Protein AF-A0A2V9DCX9-F1 (afdb_monomer)

pLDDT: mean 70.28, std 22.24, range [31.83, 96.06]

Secondary structure (DSSP, 8-state):
--PPPP-----------S-HHHHHHHHHHHHHHHHHHHHHT---HHHHHHHHHHHHHHHHHHHHHHHHHHHHHHHSS--SSTHHHHSPPTTS--SSSSPPPPSS--SS-PPEEEEE-TTSBEES-SS-SBHHHHHHHHHHTT-SSS-HHHHHHHHH--------------------------------S----S--TTPEEEEEE----SEEEEEETTEEEGGG-EEE--GGGGS-GGG-TT-TT-----S--PPPPP------------------------------

Foldseek 3Di:
DDDDDDDDDDPPDDPPPPPVPVVVVVVVVVVVVVVVVVVVPDDPVVVVVQVVLVVVQVVLQVLQLQLQVVCCLVPVDFALDPVCQQAQDPVRDHSHVHNQFRSPDPPGSDWQFWWAAPVQAIDQALPDGGLLRVLVVCLVVCVAPPLSCVVCCVPVPDPPDDDDDDDDDDDDDDDDPPPPPPPPPDDHSHHDRDRDVNTGTFGTAHPFQAAGPDQDPNDRGSRNHIRGHHPSSVNPPQSRPDDPPDDHDDDDDDDDDDDDDDDDDDDDDDDDDDDDDDDDDDDDDDDD

Structure (mmCIF, N/CA/C/O backbone):
data_AF-A0A2V9DCX9-F1
#
_entry.id   AF-A0A2V9DCX9-F1
#
loop_
_atom_site.group_PDB
_atom_site.id
_atom_site.type_symbol
_atom_site.label_atom_id
_atom_site.label_alt_id
_atom_site.label_comp_id
_atom_site.label_asym_id
_atom_site.label_entity_id
_atom_site.label_seq_id
_atom_site.pdbx_PDB_ins_code
_atom_site.Cartn_x
_atom_site.Cartn_y
_atom_site.Cartn_z
_atom_site.occupancy
_atom_site.B_iso_or_equiv
_atom_site.auth_seq_id
_atom_site.auth_comp_id
_atom_site.auth_asym_id
_atom_site.auth_atom_id
_atom_site.pdbx_PDB_model_num
ATOM 1 N N . MET A 1 1 ? -73.748 55.514 52.493 1.00 47.56 1 MET A N 1
ATOM 2 C CA . MET A 1 1 ? -74.436 54.224 52.722 1.00 47.56 1 MET A CA 1
ATOM 3 C C . MET A 1 1 ? -74.969 53.731 51.379 1.00 47.56 1 MET A C 1
ATOM 5 O O . MET A 1 1 ? -76.048 54.138 50.977 1.00 47.56 1 MET A O 1
ATOM 9 N N . SER A 1 2 ? -74.177 52.947 50.643 1.00 52.44 2 SER A N 1
ATOM 10 C CA . SER A 1 2 ? -74.610 52.288 49.401 1.00 52.44 2 SER A CA 1
ATOM 11 C C . SER A 1 2 ? -74.387 50.788 49.550 1.00 52.44 2 SER A C 1
ATOM 13 O O . SER A 1 2 ? -73.429 50.366 50.196 1.00 52.44 2 SER A O 1
ATOM 15 N N . ARG A 1 3 ? -75.373 50.028 49.082 1.00 54.88 3 ARG A N 1
ATOM 16 C CA . ARG A 1 3 ? -75.688 48.663 49.496 1.00 54.88 3 ARG A CA 1
ATOM 17 C C . ARG A 1 3 ? -74.766 47.631 48.841 1.00 54.88 3 ARG A C 1
ATOM 19 O O . ARG A 1 3 ? -74.318 47.806 47.717 1.00 54.88 3 ARG A O 1
ATOM 26 N N . PHE A 1 4 ? -74.518 46.560 49.588 1.00 61.50 4 PHE A N 1
ATOM 27 C CA . PHE A 1 4 ? -73.797 45.364 49.167 1.00 61.50 4 PHE A CA 1
ATOM 28 C C . PHE A 1 4 ? -74.585 44.593 48.106 1.00 61.50 4 PHE A C 1
ATOM 30 O O . PHE A 1 4 ? -75.693 44.144 48.399 1.00 61.50 4 PHE A O 1
ATOM 37 N N . ASP A 1 5 ? -73.973 44.353 46.945 1.00 59.19 5 ASP A N 1
ATOM 38 C CA . ASP A 1 5 ? -74.414 43.316 46.014 1.00 59.19 5 ASP A CA 1
ATOM 39 C C . ASP A 1 5 ? -73.495 42.094 46.086 1.00 59.19 5 ASP A C 1
ATOM 41 O O . ASP A 1 5 ? -72.267 42.169 45.994 1.00 59.19 5 ASP A O 1
ATOM 45 N N . LYS A 1 6 ? -74.146 40.955 46.319 1.00 60.03 6 LYS A N 1
ATOM 46 C CA . LYS A 1 6 ? -73.579 39.614 46.431 1.00 60.03 6 LYS A CA 1
ATOM 47 C C . LYS A 1 6 ? -73.101 39.134 45.064 1.00 60.03 6 LYS A C 1
ATOM 49 O O . LYS A 1 6 ? -73.891 39.066 44.131 1.00 60.03 6 LYS A O 1
ATOM 54 N N . TYR A 1 7 ? -71.874 38.625 45.001 1.00 60.88 7 TYR A N 1
ATOM 55 C CA . TYR A 1 7 ? -71.487 37.650 43.983 1.00 60.88 7 TYR A CA 1
ATOM 56 C C . TYR A 1 7 ? -71.245 36.302 44.655 1.00 60.88 7 TYR A C 1
ATOM 58 O O . TYR A 1 7 ? -70.181 36.032 45.207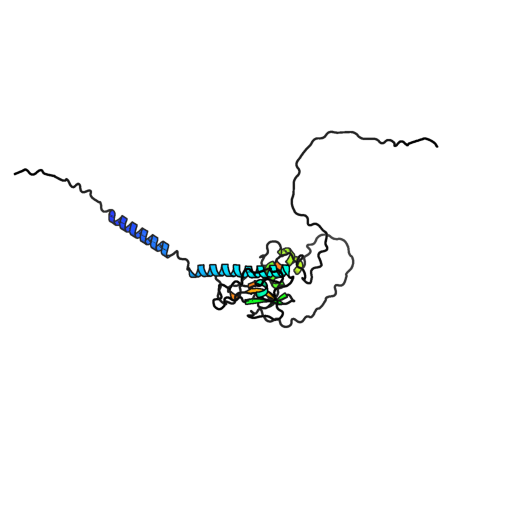 1.00 60.88 7 TYR A O 1
ATOM 66 N N . SER A 1 8 ? -72.256 35.442 44.606 1.00 61.34 8 SER A N 1
ATOM 67 C CA . SER A 1 8 ? -72.113 34.011 44.850 1.00 61.34 8 SER A CA 1
ATOM 68 C C . SER A 1 8 ? -71.405 33.378 43.651 1.00 61.34 8 SER A C 1
ATOM 70 O O . SER A 1 8 ? -72.038 33.089 42.637 1.00 61.34 8 SER A O 1
ATOM 72 N N . ARG A 1 9 ? -70.086 33.163 43.749 1.00 58.34 9 ARG A N 1
ATOM 73 C CA . ARG A 1 9 ? -69.383 32.226 42.861 1.00 58.34 9 ARG A CA 1
ATOM 74 C C . ARG A 1 9 ? -69.652 30.809 43.345 1.00 58.34 9 ARG A C 1
ATOM 76 O O . ARG A 1 9 ? -69.147 30.399 44.387 1.00 58.34 9 ARG A O 1
ATOM 83 N N . THR A 1 10 ? -70.408 30.051 42.568 1.00 58.16 10 THR A N 1
ATOM 84 C CA . THR A 1 10 ? -70.407 28.592 42.641 1.00 58.16 10 THR A CA 1
ATOM 85 C C . THR A 1 10 ? -69.067 28.094 42.105 1.00 58.16 10 THR A C 1
ATOM 87 O O . THR A 1 10 ? -68.805 28.155 40.905 1.00 58.16 10 THR A O 1
ATOM 90 N N . SER A 1 11 ? -68.190 27.647 43.003 1.00 59.47 11 SER A N 1
ATOM 91 C CA . SER A 1 11 ? -67.024 26.849 42.632 1.00 59.47 11 SER A CA 1
ATOM 92 C C . SER A 1 11 ? -67.508 25.436 42.315 1.00 59.47 11 SER A C 1
ATOM 94 O O . SER A 1 11 ? -67.749 24.640 43.221 1.00 59.47 11 SER A O 1
ATOM 96 N N . THR A 1 12 ? -67.698 25.133 41.032 1.00 61.59 12 THR A N 1
ATOM 97 C CA . THR A 1 12 ? -67.861 23.751 40.575 1.00 61.59 12 THR A CA 1
ATOM 98 C C . THR A 1 12 ? -66.473 23.123 40.533 1.00 61.59 12 THR A C 1
ATOM 100 O O . THR A 1 12 ? -65.756 23.230 39.541 1.00 61.59 12 THR A O 1
ATOM 103 N N . GLY A 1 13 ? -66.065 22.514 41.645 1.00 55.12 13 GLY A N 1
ATOM 104 C CA . GLY A 1 13 ? -64.906 21.631 41.671 1.00 55.12 13 GLY A CA 1
ATOM 105 C C . GLY A 1 13 ? -65.215 20.371 40.869 1.00 55.12 13 GLY A C 1
ATOM 106 O O . GLY A 1 13 ? -66.071 19.583 41.263 1.00 55.12 13 GLY A O 1
ATOM 107 N N . ALA A 1 14 ? -64.531 20.185 39.742 1.00 63.97 14 ALA A N 1
ATOM 108 C CA . ALA A 1 14 ? -64.475 18.889 39.081 1.00 63.97 14 ALA A CA 1
ATOM 109 C C . ALA A 1 14 ? -63.623 17.938 39.945 1.00 63.97 14 ALA A C 1
ATOM 111 O O . ALA A 1 14 ? -62.521 18.325 40.349 1.00 63.97 14 ALA A O 1
ATOM 112 N N . PRO A 1 15 ? -64.086 16.714 40.250 1.00 55.78 15 PRO A N 1
ATOM 113 C CA . PRO A 1 15 ? -63.250 15.727 40.911 1.00 55.78 15 PRO A CA 1
ATOM 114 C C . PRO A 1 15 ? -62.184 15.259 39.916 1.00 55.78 15 PRO A C 1
ATOM 116 O O . PRO A 1 15 ? -62.476 14.533 38.969 1.00 55.78 15 PRO A O 1
ATOM 119 N N . ILE A 1 16 ? -60.938 15.687 40.117 1.00 58.66 16 ILE A N 1
ATOM 120 C CA . ILE A 1 16 ? -59.789 15.095 39.430 1.00 58.66 16 ILE A CA 1
ATOM 121 C C . ILE A 1 16 ? -59.537 13.756 40.129 1.00 58.66 16 ILE A C 1
ATOM 123 O O . ILE A 1 16 ? -58.899 13.695 41.180 1.00 58.66 16 ILE A O 1
ATOM 127 N N . GLY A 1 17 ? -60.150 12.701 39.589 1.00 55.09 17 GLY A N 1
ATOM 128 C CA . GLY A 1 17 ? -59.941 11.317 40.006 1.00 55.09 17 GLY A CA 1
ATOM 129 C C . GLY A 1 17 ? -58.464 10.925 39.913 1.00 55.09 17 GLY A C 1
ATOM 130 O O . GLY A 1 17 ? -57.722 11.441 39.078 1.00 55.09 17 GLY A O 1
ATOM 131 N N . GLY A 1 18 ? -58.032 10.040 40.813 1.00 58.25 18 GLY A N 1
ATOM 132 C CA . GLY A 1 18 ? -56.638 9.666 41.089 1.00 58.25 18 GLY A CA 1
ATOM 133 C C . GLY A 1 18 ? -55.907 8.871 39.999 1.00 58.25 18 GLY A C 1
ATOM 134 O O . GLY A 1 18 ? -55.201 7.917 40.309 1.00 58.25 18 GLY A O 1
ATOM 135 N N . GLU A 1 19 ? -56.032 9.268 38.735 1.00 58.94 19 GLU A N 1
ATOM 136 C CA . GLU A 1 19 ? -55.383 8.635 37.576 1.00 58.94 19 GLU A CA 1
ATOM 137 C C . GLU A 1 19 ? -54.063 9.331 37.175 1.00 58.94 19 GLU A C 1
ATOM 139 O O . GLU A 1 19 ? -53.312 8.848 36.327 1.00 58.94 19 GLU A O 1
ATOM 144 N N . SER A 1 20 ? -53.717 10.447 37.823 1.00 60.12 20 SER A N 1
ATOM 145 C CA . SER A 1 20 ? -52.538 11.266 37.505 1.00 60.12 20 SER A CA 1
ATOM 146 C C . SER A 1 20 ? -51.200 10.696 38.003 1.00 60.12 20 SER A C 1
ATOM 148 O O . SER A 1 20 ? -50.148 11.109 37.518 1.00 60.12 20 SER A O 1
ATOM 150 N N . GLY A 1 21 ? -51.204 9.723 38.920 1.00 67.56 21 GLY A N 1
ATOM 151 C CA . GLY A 1 21 ? -49.971 9.109 39.436 1.00 67.56 21 GLY A CA 1
ATOM 152 C C . GLY A 1 21 ? -49.317 8.132 38.454 1.00 67.56 21 GLY A C 1
ATOM 153 O O . GLY A 1 21 ? -48.099 8.141 38.271 1.00 67.56 21 GLY A O 1
ATOM 154 N N . TYR A 1 22 ? -50.126 7.321 37.766 1.00 81.25 22 TYR A N 1
ATOM 155 C CA . TYR A 1 22 ? -49.628 6.311 36.828 1.00 81.25 22 TYR A CA 1
ATOM 156 C C . TYR A 1 22 ? -49.162 6.912 35.503 1.00 81.25 22 TYR A C 1
ATOM 158 O O . TYR A 1 22 ? -48.184 6.434 34.938 1.00 81.25 22 TYR A O 1
ATOM 166 N N . ALA A 1 23 ? -49.797 7.990 35.032 1.00 85.50 23 ALA A N 1
ATOM 167 C CA . ALA A 1 23 ? -49.366 8.688 33.821 1.00 85.50 23 ALA A CA 1
ATOM 168 C C . ALA A 1 23 ? -47.951 9.276 33.969 1.00 85.50 23 ALA A C 1
ATOM 170 O O . ALA A 1 23 ? -47.136 9.172 33.053 1.00 85.50 23 ALA A O 1
ATOM 171 N N . VAL A 1 24 ? -47.629 9.830 35.144 1.00 88.06 24 VAL A N 1
ATOM 172 C CA . VAL A 1 24 ? -46.287 10.353 35.447 1.00 88.06 24 VAL A CA 1
ATOM 173 C C . VAL A 1 24 ? -45.268 9.219 35.569 1.00 88.06 24 VAL A C 1
ATOM 175 O O . VAL A 1 24 ? -44.176 9.327 35.016 1.00 88.06 24 VAL A O 1
ATOM 178 N N . LEU A 1 25 ? -45.624 8.103 36.216 1.00 89.12 25 LEU A N 1
ATOM 179 C CA . LEU A 1 25 ? -44.758 6.920 36.283 1.00 89.12 25 LEU A CA 1
ATOM 180 C C . LEU A 1 25 ? -44.477 6.331 34.895 1.00 89.12 25 LEU A C 1
ATOM 182 O O . LEU A 1 25 ? -43.334 5.991 34.603 1.00 89.12 25 LEU A O 1
ATOM 186 N N . LEU A 1 26 ? -45.488 6.262 34.025 1.00 90.69 26 LEU A N 1
ATOM 187 C CA . LEU A 1 26 ? -45.342 5.782 32.652 1.00 90.69 26 LEU A CA 1
ATOM 188 C C . LEU A 1 26 ? -44.475 6.744 31.831 1.00 90.69 26 LEU A C 1
ATOM 190 O O . LEU A 1 26 ? -43.580 6.288 31.127 1.00 90.69 26 LEU A O 1
ATOM 194 N N . ALA A 1 27 ? -44.654 8.060 31.978 1.00 90.62 27 ALA A N 1
ATOM 195 C CA . ALA A 1 27 ? -43.814 9.059 31.318 1.00 90.62 27 ALA A CA 1
ATOM 196 C C . ALA A 1 27 ? -42.342 8.971 31.762 1.00 90.62 27 ALA A C 1
ATOM 198 O O . ALA A 1 27 ? -41.451 8.948 30.915 1.00 90.62 27 ALA A O 1
ATOM 199 N N . ILE A 1 28 ? -42.074 8.855 33.068 1.00 91.94 28 ILE A N 1
ATOM 200 C CA . ILE A 1 28 ? -40.711 8.685 33.598 1.00 91.94 28 ILE A CA 1
ATOM 201 C C . ILE A 1 28 ? -40.112 7.356 33.127 1.00 91.94 28 ILE A C 1
ATOM 203 O O . ILE A 1 28 ? -38.951 7.323 32.731 1.00 91.94 28 ILE A O 1
ATOM 207 N N . PHE A 1 29 ? -40.895 6.275 33.111 1.00 93.81 29 PHE A N 1
ATOM 208 C CA . PHE A 1 29 ? -40.459 4.976 32.600 1.00 93.81 29 PHE A CA 1
ATOM 209 C C . PHE A 1 29 ? -40.123 5.026 31.101 1.00 93.81 29 PHE A C 1
ATOM 211 O O . PHE A 1 29 ? -39.107 4.478 30.674 1.00 93.81 29 PHE A O 1
ATOM 218 N N . LEU A 1 30 ? -40.919 5.731 30.294 1.00 94.12 30 LEU A N 1
ATOM 219 C CA . LEU A 1 30 ? -40.676 5.902 28.859 1.00 94.12 30 LEU A CA 1
ATOM 220 C C . LEU A 1 30 ? -39.411 6.741 28.609 1.00 94.12 30 LEU A C 1
ATOM 222 O O . LEU A 1 30 ? -38.570 6.378 27.793 1.00 94.12 30 LEU A O 1
ATOM 226 N N . VAL A 1 31 ? -39.212 7.817 29.374 1.00 94.00 31 VAL A N 1
ATOM 227 C CA . VAL A 1 31 ? -37.980 8.620 29.305 1.00 94.00 31 VAL A CA 1
ATOM 228 C C . VAL A 1 31 ? -36.765 7.804 29.762 1.00 94.00 31 VAL A C 1
ATOM 230 O O . VAL A 1 31 ? -35.732 7.818 29.096 1.00 94.00 31 VAL A O 1
ATOM 233 N N . ALA A 1 32 ? -36.879 7.041 30.851 1.00 93.62 32 ALA A N 1
ATOM 234 C CA . ALA A 1 32 ? -35.798 6.198 31.358 1.00 93.62 32 ALA A CA 1
ATOM 235 C C . ALA A 1 32 ? -35.417 5.084 30.368 1.00 93.62 32 ALA A C 1
ATOM 237 O O . ALA A 1 32 ? -34.233 4.843 30.134 1.00 93.62 32 ALA A O 1
ATOM 238 N N . THR A 1 33 ? -36.403 4.436 29.742 1.00 91.44 33 THR A N 1
ATOM 239 C CA . THR A 1 33 ? -36.160 3.414 28.711 1.00 91.44 33 THR A CA 1
ATOM 240 C C . THR A 1 33 ? -35.545 4.016 27.449 1.00 91.44 33 THR A C 1
ATOM 242 O O . THR A 1 33 ? -34.598 3.443 26.916 1.00 91.44 33 THR A O 1
ATOM 245 N N . LEU A 1 34 ? -35.985 5.202 27.016 1.00 91.38 34 LEU A N 1
ATOM 246 C CA . LEU A 1 34 ? -35.381 5.926 25.892 1.00 91.38 34 LEU A CA 1
ATOM 247 C C . LEU A 1 34 ? -33.900 6.263 26.154 1.00 91.38 34 LEU A C 1
ATOM 249 O O . LEU A 1 34 ? -33.050 6.077 25.277 1.00 91.38 34 LEU A O 1
ATOM 253 N N . LEU A 1 35 ? -33.569 6.710 27.369 1.00 90.50 35 LEU A N 1
ATOM 254 C CA . LEU A 1 35 ? -32.184 6.984 27.769 1.00 90.50 35 LEU A CA 1
ATOM 255 C C . LEU A 1 35 ? -31.331 5.708 27.787 1.00 90.50 35 LEU A C 1
ATOM 257 O O . LEU A 1 35 ? -30.196 5.721 27.308 1.00 90.50 35 LEU A O 1
ATOM 261 N N . LEU A 1 36 ? -31.886 4.595 28.272 1.00 88.94 36 LEU A N 1
ATOM 262 C CA . LEU A 1 36 ? -31.190 3.309 28.318 1.00 88.94 36 LEU A CA 1
ATOM 263 C C . LEU A 1 36 ? -30.929 2.752 26.911 1.00 88.94 36 LEU A C 1
ATOM 265 O O . LEU A 1 36 ? -29.815 2.317 26.627 1.00 88.94 36 LEU A O 1
ATOM 269 N N . VAL A 1 37 ? -31.908 2.834 26.004 1.00 86.88 37 VAL A N 1
ATOM 270 C CA . VAL A 1 37 ? -31.747 2.417 24.599 1.00 86.88 37 VAL A CA 1
ATOM 271 C C . VAL A 1 37 ? -30.661 3.240 23.898 1.00 86.88 37 VAL A C 1
ATOM 273 O O . VAL A 1 37 ? -29.859 2.692 23.143 1.00 86.88 37 VAL A O 1
ATOM 276 N N . THR A 1 38 ? -30.576 4.539 24.189 1.00 81.31 38 THR A N 1
ATOM 277 C CA . THR A 1 38 ? -29.564 5.420 23.585 1.00 81.31 38 THR A CA 1
ATOM 278 C C . THR A 1 38 ? -28.149 5.104 24.087 1.00 81.31 38 THR A C 1
ATOM 280 O O . THR A 1 38 ? -27.195 5.145 23.311 1.00 81.31 38 THR A O 1
ATOM 283 N N . ALA A 1 39 ? -27.996 4.724 25.360 1.00 77.38 39 ALA A N 1
ATOM 284 C CA . ALA A 1 39 ? -26.693 4.432 25.965 1.00 77.38 39 ALA A CA 1
ATOM 285 C C . ALA A 1 39 ? -25.975 3.223 25.329 1.00 77.38 39 ALA A C 1
ATOM 287 O O . ALA A 1 39 ? -24.747 3.214 25.223 1.00 77.38 39 ALA A O 1
ATOM 288 N N . VAL A 1 40 ? -26.721 2.219 24.860 1.00 77.62 40 VAL A N 1
ATOM 289 C CA . VAL A 1 40 ? -26.153 0.986 24.278 1.00 77.62 40 VAL A CA 1
ATOM 290 C C . VAL A 1 40 ? -25.730 1.176 22.810 1.00 77.62 40 VAL A C 1
ATOM 292 O O . VAL A 1 40 ? -24.956 0.387 22.272 1.00 77.62 40 VAL A O 1
ATOM 295 N N . ALA A 1 41 ? -26.167 2.254 22.154 1.00 64.94 41 ALA A N 1
ATOM 296 C CA . ALA A 1 41 ? -25.979 2.464 20.720 1.00 64.94 41 ALA A CA 1
ATOM 297 C C . ALA A 1 41 ? -24.656 3.152 20.329 1.00 64.94 41 ALA A C 1
ATOM 299 O O . ALA A 1 41 ? -24.529 3.602 19.193 1.00 64.94 41 ALA A O 1
ATOM 300 N N . THR A 1 42 ? -23.663 3.250 21.221 1.00 62.25 42 THR A N 1
ATOM 301 C CA . THR A 1 42 ? -22.400 3.938 20.896 1.00 62.25 42 THR A CA 1
ATOM 302 C C . THR A 1 42 ? -21.385 2.959 20.293 1.00 62.25 42 THR A C 1
ATOM 304 O O . THR A 1 42 ? -20.724 2.233 21.042 1.00 62.25 42 THR A O 1
ATOM 307 N N . PRO A 1 43 ? -21.181 2.911 18.958 1.00 63.62 43 PRO A N 1
ATOM 308 C CA . PRO A 1 43 ? -20.028 2.217 18.414 1.00 63.62 43 PRO A CA 1
ATOM 309 C C . PRO A 1 43 ? -18.762 2.930 18.893 1.00 63.62 43 PRO A C 1
ATOM 311 O O . PRO A 1 43 ? -18.658 4.154 18.859 1.00 63.62 43 PRO A O 1
ATOM 314 N N . ASN A 1 44 ? -17.787 2.146 19.340 1.00 70.44 44 ASN A N 1
ATOM 315 C CA . ASN A 1 44 ? -16.527 2.628 19.889 1.00 70.44 44 ASN A CA 1
ATOM 316 C C . ASN A 1 44 ? -15.822 3.535 18.854 1.00 70.44 44 ASN A C 1
ATOM 318 O O . ASN A 1 44 ? -15.279 3.030 17.870 1.00 70.44 44 ASN A O 1
ATOM 322 N N . VAL A 1 45 ? -15.861 4.864 19.026 1.00 70.88 45 VAL A N 1
ATOM 323 C CA . VAL A 1 45 ? -15.387 5.881 18.052 1.00 70.88 45 VAL A CA 1
ATOM 324 C C . VAL A 1 45 ? -13.943 5.617 17.599 1.00 70.88 45 VAL A C 1
ATOM 326 O O . VAL A 1 45 ? -13.586 5.826 16.439 1.00 70.88 45 VAL A O 1
ATOM 329 N N . LEU A 1 46 ? -13.134 5.025 18.480 1.00 7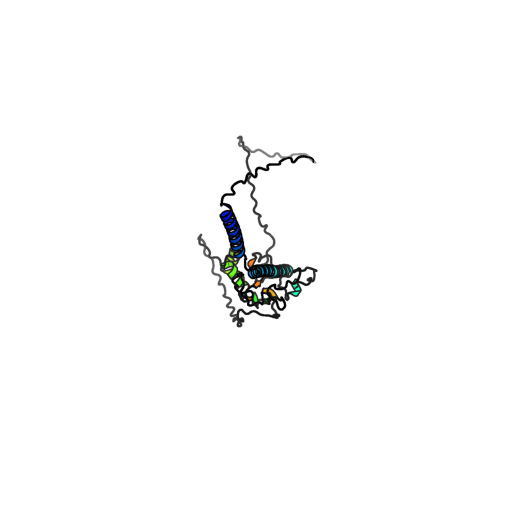1.69 46 LEU A N 1
ATOM 330 C CA . LEU A 1 46 ? -11.760 4.596 18.208 1.00 71.69 46 LEU A CA 1
ATOM 331 C C . LEU A 1 46 ? -11.653 3.504 17.128 1.00 71.69 46 LEU A C 1
ATOM 333 O O . LEU A 1 46 ? -10.626 3.373 16.463 1.00 71.69 46 LEU A O 1
ATOM 337 N N . THR A 1 47 ? -12.686 2.683 16.949 1.00 81.19 47 THR A N 1
ATOM 338 C CA . THR A 1 47 ? -12.738 1.657 15.894 1.00 81.19 47 THR A CA 1
ATOM 339 C C . THR A 1 47 ? -13.141 2.250 14.550 1.00 81.19 47 THR A C 1
ATOM 341 O O . THR A 1 47 ? -12.550 1.891 13.534 1.00 81.19 47 THR A O 1
ATOM 344 N N . GLN A 1 48 ? -14.066 3.215 14.537 1.00 81.62 48 GLN A N 1
ATOM 345 C CA . GLN A 1 48 ? -14.464 3.915 13.314 1.00 81.62 48 GLN A CA 1
ATOM 346 C C . GLN A 1 48 ? -13.314 4.764 12.763 1.00 81.62 48 GLN A C 1
ATOM 348 O O . GLN A 1 48 ? -13.001 4.673 11.578 1.00 81.62 48 GLN A O 1
ATOM 353 N N . GLY A 1 49 ? -12.602 5.493 13.632 1.00 87.88 49 GLY A N 1
ATOM 354 C CA . GLY A 1 49 ? -11.411 6.249 13.232 1.00 87.88 49 GLY A CA 1
ATOM 355 C C . GLY A 1 49 ? -10.300 5.356 12.664 1.00 87.88 49 GLY A C 1
ATOM 356 O O . GLY A 1 49 ? -9.679 5.702 11.661 1.00 87.88 49 GLY A O 1
ATOM 357 N N . ARG A 1 50 ? -10.081 4.165 13.243 1.00 89.50 50 ARG A N 1
ATOM 358 C CA . ARG A 1 50 ? -9.120 3.187 12.700 1.00 89.50 50 ARG A CA 1
ATOM 359 C C . ARG A 1 50 ? -9.531 2.669 11.324 1.00 89.50 50 ARG A C 1
ATOM 361 O O . ARG A 1 50 ? -8.711 2.682 10.416 1.00 89.50 50 ARG A O 1
ATOM 368 N N . ARG A 1 51 ? -10.800 2.296 11.138 1.00 91.06 51 ARG A N 1
ATOM 369 C CA . ARG A 1 51 ? -11.319 1.835 9.838 1.00 91.06 51 ARG A CA 1
ATOM 370 C C . ARG A 1 51 ? -11.195 2.897 8.745 1.00 91.06 51 ARG A C 1
ATOM 372 O O . ARG A 1 51 ? -10.899 2.560 7.603 1.00 91.06 51 ARG A O 1
ATOM 379 N N . GLN A 1 52 ? -11.404 4.169 9.078 1.00 92.56 52 GLN A N 1
ATOM 380 C CA . GLN A 1 52 ? -11.201 5.270 8.132 1.00 92.56 52 GLN A CA 1
ATOM 381 C C . GLN A 1 52 ? -9.725 5.393 7.732 1.00 92.56 52 GLN A C 1
ATOM 383 O O . GLN A 1 52 ? -9.419 5.423 6.543 1.00 92.56 52 GLN A O 1
ATOM 388 N N . LYS A 1 53 ? -8.799 5.350 8.701 1.00 93.06 53 LYS A N 1
ATOM 389 C CA . LYS A 1 53 ? -7.352 5.343 8.421 1.00 93.06 53 LYS A CA 1
ATOM 390 C C . LYS A 1 53 ? -6.915 4.145 7.578 1.00 93.06 53 LYS A C 1
ATOM 392 O O . LYS A 1 53 ? -6.072 4.296 6.702 1.00 93.06 53 LYS A O 1
ATOM 397 N N . GLU A 1 54 ? -7.498 2.973 7.808 1.00 94.50 54 GLU A N 1
ATOM 398 C CA . GLU A 1 54 ? -7.268 1.772 6.999 1.00 94.50 54 GLU A CA 1
ATOM 399 C C . GLU A 1 54 ? -7.724 1.952 5.547 1.00 94.50 54 GLU A C 1
ATOM 401 O O . GLU A 1 54 ? -6.992 1.615 4.617 1.00 94.50 54 GLU A O 1
ATOM 406 N N . GLN A 1 55 ? -8.916 2.516 5.334 1.00 94.69 55 GLN A N 1
ATOM 407 C CA . GLN A 1 55 ? -9.410 2.823 3.989 1.00 94.69 55 GLN A CA 1
ATOM 408 C C . GLN A 1 55 ? -8.513 3.843 3.288 1.00 94.69 55 GLN A C 1
ATOM 410 O O . GLN A 1 55 ? -8.164 3.663 2.120 1.00 94.69 55 GLN A O 1
ATOM 415 N N . GLU A 1 56 ? -8.086 4.880 4.008 1.00 94.88 56 GLU A N 1
ATOM 416 C CA . GLU A 1 56 ? -7.118 5.841 3.494 1.00 94.88 56 GLU A CA 1
ATOM 417 C C . GLU A 1 56 ? -5.775 5.189 3.175 1.00 94.88 56 GLU A C 1
ATOM 419 O O . GLU A 1 56 ? -5.182 5.523 2.155 1.00 94.88 56 GLU A O 1
ATOM 424 N N . MET A 1 57 ? -5.290 4.255 3.998 1.00 94.62 57 MET A N 1
ATOM 425 C CA . MET A 1 57 ? -4.040 3.540 3.741 1.00 94.62 57 MET A CA 1
ATOM 426 C C . MET A 1 57 ? -4.125 2.778 2.423 1.00 94.62 57 MET A C 1
ATOM 428 O O . MET A 1 57 ? -3.241 2.925 1.583 1.00 94.62 57 MET A O 1
ATOM 432 N N . VAL A 1 58 ? -5.214 2.035 2.208 1.00 95.19 58 VAL A N 1
ATOM 433 C CA . VAL A 1 58 ? -5.441 1.311 0.951 1.00 95.19 58 VAL A CA 1
ATOM 434 C C . VAL A 1 58 ? -5.528 2.275 -0.226 1.00 95.19 58 VAL A C 1
ATOM 436 O O . VAL A 1 58 ? -4.896 2.057 -1.257 1.00 95.19 58 VAL A O 1
ATOM 439 N N . TRP A 1 59 ? -6.269 3.374 -0.079 1.00 96.00 59 TRP A N 1
ATOM 440 C CA . TRP A 1 59 ? -6.388 4.373 -1.136 1.00 96.00 59 TRP A CA 1
ATOM 441 C C . TRP A 1 59 ? -5.033 5.012 -1.481 1.00 96.00 59 TRP A C 1
ATOM 443 O O . TRP A 1 59 ? -4.691 5.105 -2.661 1.00 96.00 59 TRP A O 1
ATOM 453 N N . ARG A 1 60 ? -4.235 5.398 -0.475 1.00 96.06 60 ARG A N 1
ATOM 454 C CA . ARG A 1 60 ? -2.891 5.978 -0.647 1.00 96.06 60 ARG A CA 1
ATOM 455 C C . ARG A 1 60 ? -1.926 4.959 -1.255 1.00 96.06 60 ARG A C 1
ATOM 457 O O . ARG A 1 60 ? -1.225 5.297 -2.204 1.00 96.06 60 ARG A O 1
ATOM 464 N N . GLY A 1 61 ? -1.947 3.711 -0.785 1.00 94.56 61 GLY A N 1
ATOM 465 C CA . GLY A 1 61 ? -1.182 2.600 -1.358 1.00 94.56 61 GLY A CA 1
ATOM 466 C C . GLY A 1 61 ? -1.503 2.382 -2.839 1.00 94.56 61 GLY A C 1
ATOM 467 O O . GLY A 1 61 ? -0.603 2.299 -3.674 1.00 94.56 61 GLY A O 1
ATOM 468 N N . ASN A 1 62 ? -2.786 2.429 -3.205 1.00 94.69 62 ASN A N 1
ATOM 469 C CA . ASN A 1 62 ? -3.228 2.321 -4.596 1.00 94.69 62 ASN A CA 1
ATOM 470 C C . ASN A 1 62 ? -2.757 3.487 -5.479 1.00 94.69 62 ASN A C 1
ATOM 472 O O . ASN A 1 62 ? -2.530 3.283 -6.673 1.00 94.69 62 ASN A O 1
ATOM 476 N N . GLN A 1 63 ? -2.570 4.694 -4.930 1.00 94.88 63 GLN A N 1
ATOM 477 C CA . GLN A 1 63 ? -1.968 5.798 -5.690 1.00 94.88 63 GLN A CA 1
ATOM 478 C C . GLN A 1 63 ? -0.520 5.479 -6.082 1.00 94.88 63 GLN A C 1
ATOM 480 O O . GLN A 1 63 ? -0.127 5.752 -7.216 1.00 94.88 63 GLN A O 1
ATOM 485 N N . TYR A 1 64 ? 0.252 4.847 -5.194 1.00 94.75 64 TYR A N 1
ATOM 486 C CA . TYR A 1 64 ? 1.616 4.413 -5.499 1.00 94.75 64 TYR A CA 1
ATOM 487 C C . TYR A 1 64 ? 1.645 3.302 -6.548 1.00 94.75 64 TYR A C 1
ATOM 489 O O . TYR A 1 64 ? 2.362 3.429 -7.538 1.00 94.75 64 TYR A O 1
ATOM 497 N N . VAL A 1 65 ? 0.804 2.272 -6.401 1.00 94.19 65 VAL A N 1
ATOM 498 C CA . VAL A 1 65 ? 0.641 1.196 -7.400 1.00 94.19 65 VAL A CA 1
ATOM 499 C C . VAL A 1 65 ? 0.294 1.784 -8.768 1.00 94.19 65 VAL A C 1
ATOM 501 O O . VAL A 1 65 ? 0.901 1.436 -9.783 1.00 94.19 65 VAL A O 1
ATOM 504 N N . ARG A 1 66 ? -0.646 2.737 -8.808 1.00 93.12 66 ARG A N 1
ATOM 505 C CA . ARG A 1 66 ? -1.018 3.426 -10.044 1.00 93.12 66 ARG A CA 1
ATOM 506 C C . ARG A 1 66 ? 0.152 4.221 -10.619 1.00 93.12 66 ARG A C 1
ATOM 508 O O . ARG A 1 66 ? 0.397 4.114 -11.819 1.00 93.12 66 ARG A O 1
ATOM 515 N N . GLY A 1 67 ? 0.874 4.975 -9.796 1.00 92.31 67 GLY A N 1
ATOM 516 C CA . GLY A 1 67 ? 2.044 5.743 -10.219 1.00 92.31 67 GLY A CA 1
ATOM 517 C C . GLY A 1 67 ? 3.124 4.857 -10.843 1.00 92.31 67 GLY A C 1
ATOM 518 O O . GLY A 1 67 ? 3.559 5.126 -11.961 1.00 92.31 67 GLY A O 1
ATOM 519 N N . VAL A 1 68 ? 3.475 3.749 -10.180 1.00 93.06 68 VAL A N 1
ATOM 520 C CA . VAL A 1 68 ? 4.433 2.754 -10.693 1.00 93.06 68 VAL A CA 1
ATOM 521 C C . VAL A 1 68 ? 3.955 2.171 -12.022 1.00 93.06 68 VAL A C 1
ATOM 523 O O . VAL A 1 68 ? 4.734 2.110 -12.970 1.00 93.06 68 VAL A O 1
ATOM 526 N N . SER A 1 69 ? 2.671 1.815 -12.140 1.00 91.81 69 SER A N 1
ATOM 527 C CA . SER A 1 69 ? 2.119 1.260 -13.386 1.00 91.81 69 SER A CA 1
ATOM 528 C C . SER A 1 69 ? 2.221 2.228 -14.571 1.00 91.81 69 SER A C 1
ATOM 530 O O . SER A 1 69 ? 2.520 1.823 -15.695 1.00 91.81 69 SER A O 1
ATOM 532 N N . LEU A 1 70 ? 1.989 3.523 -14.330 1.00 91.25 70 LEU A N 1
ATOM 533 C CA . LEU A 1 70 ? 2.074 4.555 -15.359 1.00 91.25 70 LEU A CA 1
ATOM 534 C C . LEU A 1 70 ? 3.529 4.821 -15.752 1.00 91.25 70 LEU A C 1
ATOM 536 O O . LEU A 1 70 ? 3.813 4.947 -16.943 1.00 91.25 70 LEU A O 1
ATOM 540 N N . PHE A 1 71 ? 4.434 4.851 -14.769 1.00 91.12 71 PHE A N 1
ATOM 541 C CA . PHE A 1 71 ? 5.871 4.978 -15.001 1.00 91.12 71 PHE A CA 1
ATOM 542 C C . PHE A 1 71 ? 6.383 3.814 -15.843 1.00 91.12 71 PHE A C 1
ATOM 544 O O . PHE A 1 71 ? 6.996 4.021 -16.885 1.00 91.12 71 PHE A O 1
ATOM 551 N N . PHE A 1 72 ? 6.059 2.584 -15.450 1.00 90.25 72 PHE A N 1
ATOM 552 C CA . PHE A 1 72 ? 6.494 1.389 -16.159 1.00 90.25 72 PHE A CA 1
ATOM 553 C C . PHE A 1 72 ? 5.951 1.339 -17.588 1.00 90.25 72 PHE A C 1
ATOM 555 O O . PHE A 1 72 ? 6.697 1.063 -18.521 1.00 90.25 72 PHE A O 1
ATOM 562 N N . ARG A 1 73 ? 4.674 1.681 -17.793 1.00 88.62 73 ARG A N 1
ATOM 563 C CA . ARG A 1 73 ? 4.077 1.692 -19.134 1.00 88.62 73 ARG A CA 1
ATOM 564 C C . ARG A 1 73 ? 4.692 2.742 -20.061 1.00 88.62 73 ARG A C 1
ATOM 566 O O . ARG A 1 73 ? 4.718 2.529 -21.266 1.00 88.62 73 ARG A O 1
ATOM 573 N N . LYS A 1 74 ? 5.187 3.856 -19.517 1.00 86.94 74 LYS A N 1
ATOM 574 C CA . LYS A 1 74 ? 5.862 4.896 -20.300 1.00 86.94 74 LYS A CA 1
ATOM 575 C C . LYS A 1 74 ? 7.346 4.589 -20.530 1.00 86.94 74 LYS A C 1
ATOM 577 O O . LYS A 1 74 ? 7.857 4.822 -21.618 1.00 86.94 74 LYS A O 1
ATOM 582 N N . ASN A 1 75 ? 8.038 4.093 -19.510 1.00 88.06 75 ASN A N 1
ATOM 583 C CA . ASN A 1 75 ? 9.497 3.985 -19.489 1.00 88.06 75 ASN A CA 1
ATOM 584 C C . ASN A 1 75 ? 10.020 2.561 -19.747 1.00 88.06 75 ASN A C 1
ATOM 586 O O . ASN A 1 75 ? 11.237 2.391 -19.841 1.00 88.06 75 ASN A O 1
ATOM 590 N N . GLY A 1 76 ? 9.141 1.5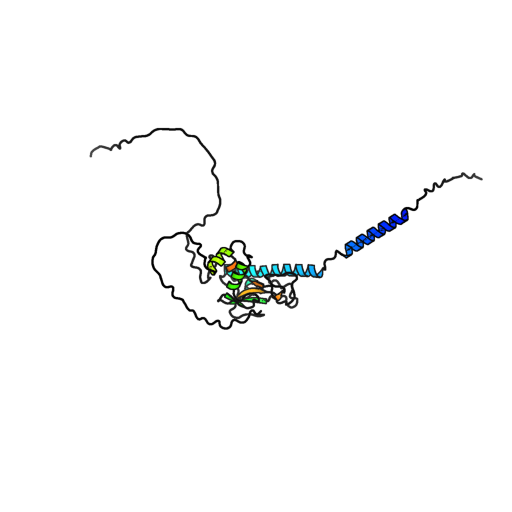53 -19.789 1.00 87.25 76 GLY A N 1
ATOM 591 C CA . GLY A 1 76 ? 9.481 0.130 -19.937 1.00 87.25 76 GLY A CA 1
ATOM 592 C C . GLY A 1 76 ? 10.247 -0.469 -18.751 1.00 87.25 76 GLY A C 1
ATOM 593 O O . GLY A 1 76 ? 10.741 -1.587 -18.828 1.00 87.25 76 GLY A O 1
ATOM 594 N N . ARG A 1 77 ? 10.400 0.282 -17.656 1.00 89.50 77 ARG A N 1
ATOM 595 C CA . ARG A 1 77 ? 11.170 -0.112 -16.470 1.00 89.50 77 ARG A CA 1
ATOM 596 C C . ARG A 1 77 ? 10.543 0.456 -15.210 1.00 89.50 77 ARG A C 1
ATOM 598 O O . ARG A 1 77 ? 9.829 1.454 -15.268 1.00 89.50 77 ARG A O 1
ATOM 605 N N . TYR A 1 78 ? 10.848 -0.152 -14.074 1.00 92.56 78 TYR A N 1
ATOM 606 C CA . TYR A 1 78 ? 10.420 0.340 -12.769 1.00 92.56 78 TYR A CA 1
ATOM 607 C C . TYR A 1 78 ? 11.230 1.576 -12.340 1.00 92.56 78 TYR A C 1
ATOM 609 O O . TYR A 1 78 ? 12.396 1.712 -12.733 1.00 92.56 78 TYR A O 1
ATOM 617 N N . PRO A 1 79 ? 10.640 2.486 -11.545 1.00 92.38 79 PRO A N 1
ATOM 618 C CA . PRO A 1 79 ? 11.372 3.613 -10.977 1.00 92.38 79 PRO A CA 1
ATOM 619 C C . PRO A 1 79 ? 12.467 3.115 -10.022 1.00 92.38 79 PRO A C 1
ATOM 621 O O . PRO A 1 79 ? 12.269 2.152 -9.291 1.00 92.38 79 PRO A O 1
ATOM 624 N N . GLN A 1 80 ? 13.628 3.766 -10.002 1.00 90.44 80 GLN A N 1
ATOM 625 C CA . GLN A 1 80 ? 14.708 3.436 -9.054 1.00 90.44 80 GLN A CA 1
ATOM 626 C C . GLN A 1 80 ? 14.429 3.986 -7.651 1.00 90.44 80 GLN A C 1
ATOM 628 O O . GLN A 1 80 ? 14.942 3.470 -6.664 1.00 90.44 80 GLN A O 1
ATOM 633 N N . SER A 1 81 ? 13.615 5.039 -7.557 1.00 90.31 81 SER A N 1
ATOM 634 C CA . SER A 1 81 ? 13.287 5.693 -6.295 1.00 90.31 81 SER A CA 1
ATOM 635 C C . SER A 1 81 ? 11.889 6.312 -6.339 1.00 90.31 81 SER A C 1
ATOM 637 O O . SER A 1 81 ? 11.340 6.575 -7.414 1.00 90.31 81 SER A O 1
ATOM 639 N N . LEU A 1 82 ? 11.296 6.557 -5.168 1.00 88.19 82 LEU A N 1
ATOM 640 C CA . LEU A 1 82 ? 9.943 7.109 -5.064 1.00 88.19 82 LEU A CA 1
ATOM 641 C C . LEU A 1 82 ? 9.861 8.551 -5.595 1.00 88.19 82 LEU A C 1
ATOM 643 O O . LEU A 1 82 ? 8.830 8.990 -6.112 1.00 88.19 82 LEU A O 1
ATOM 647 N N . GLU A 1 83 ? 10.970 9.285 -5.538 1.00 88.38 83 GLU A N 1
ATOM 648 C CA . GLU A 1 83 ? 11.073 10.651 -6.043 1.00 88.38 83 GLU A CA 1
ATOM 649 C C . GLU A 1 83 ? 10.850 10.708 -7.554 1.00 88.38 83 GLU A C 1
ATOM 651 O O . GLU A 1 83 ? 10.329 11.710 -8.031 1.00 88.38 83 GLU A O 1
ATOM 656 N N . GLN A 1 84 ? 11.163 9.647 -8.307 1.00 87.94 84 GLN A N 1
ATOM 657 C CA . GLN A 1 84 ? 10.910 9.593 -9.754 1.00 87.94 84 GLN A CA 1
ATOM 658 C C . GLN A 1 84 ? 9.414 9.551 -10.103 1.00 87.94 84 GLN A C 1
ATOM 660 O O . GLN A 1 84 ? 9.036 9.891 -11.222 1.00 87.94 84 GLN A O 1
ATOM 665 N N . LEU A 1 85 ? 8.558 9.156 -9.155 1.00 86.44 85 LEU A N 1
ATOM 666 C CA . LEU A 1 85 ? 7.103 9.185 -9.327 1.00 86.44 85 LEU A CA 1
ATOM 667 C C . LEU A 1 85 ? 6.507 10.560 -9.010 1.00 86.44 85 LEU A C 1
ATOM 669 O O . LEU A 1 85 ? 5.481 10.932 -9.582 1.00 86.44 85 LEU A O 1
ATOM 673 N N . THR A 1 86 ? 7.139 11.294 -8.092 1.00 86.06 86 THR A N 1
ATOM 674 C CA . THR A 1 86 ? 6.641 12.588 -7.600 1.00 86.06 86 THR A CA 1
ATOM 675 C C . THR A 1 86 ? 7.217 13.759 -8.386 1.00 86.06 86 THR A C 1
ATOM 677 O O . THR A 1 86 ? 6.513 14.731 -8.637 1.00 86.06 86 THR A O 1
ATOM 680 N N . LYS A 1 87 ? 8.493 13.689 -8.771 1.00 82.88 87 LYS A N 1
ATOM 681 C CA . LYS A 1 87 ? 9.141 14.730 -9.567 1.00 82.88 87 LYS A CA 1
ATOM 682 C C . LYS A 1 87 ? 8.698 14.614 -11.026 1.00 82.88 87 LYS A C 1
ATOM 684 O O . LYS A 1 87 ? 8.520 13.493 -11.512 1.00 82.88 87 LYS A O 1
ATOM 689 N N . PRO A 1 88 ? 8.562 15.745 -11.737 1.00 70.69 88 PRO A N 1
ATOM 690 C CA . PRO A 1 88 ? 8.344 15.710 -13.169 1.00 70.69 88 PRO A CA 1
ATOM 691 C C . PRO A 1 88 ? 9.490 14.931 -13.814 1.00 70.69 88 PRO A C 1
ATOM 693 O O . PRO A 1 88 ? 10.662 15.282 -13.671 1.00 70.69 88 PRO A O 1
ATOM 696 N N . SER A 1 89 ? 9.149 13.834 -14.491 1.00 66.06 89 SER A N 1
ATOM 697 C CA . SER A 1 89 ? 10.103 13.155 -15.369 1.00 66.06 89 SER A CA 1
ATOM 698 C C . SER A 1 89 ? 10.479 14.080 -16.529 1.00 66.06 89 SER A C 1
ATOM 700 O O . SER A 1 89 ? 9.813 15.091 -16.732 1.00 66.06 89 SER A O 1
ATOM 702 N N . ALA A 1 90 ? 11.514 13.734 -17.300 1.00 59.09 90 ALA A N 1
ATOM 703 C CA . ALA A 1 90 ? 12.070 14.574 -18.374 1.00 59.09 90 ALA A CA 1
ATOM 704 C C . ALA A 1 90 ? 11.021 15.242 -19.300 1.00 59.09 90 ALA A C 1
ATOM 706 O O . ALA A 1 90 ? 11.250 16.349 -19.770 1.00 59.09 90 ALA A O 1
ATOM 707 N N . ASP A 1 91 ? 9.840 14.636 -19.473 1.00 63.91 91 ASP A N 1
ATOM 708 C CA . ASP A 1 91 ? 8.725 15.186 -20.261 1.00 63.91 91 ASP A CA 1
ATOM 709 C C . ASP A 1 91 ? 7.645 15.934 -19.438 1.00 63.91 91 ASP A C 1
ATOM 711 O O . ASP A 1 91 ? 6.480 15.950 -19.829 1.00 63.91 91 ASP A O 1
ATOM 715 N N . ASN A 1 92 ? 7.960 16.482 -18.259 1.00 68.75 92 ASN A N 1
ATOM 716 C CA . ASN A 1 92 ? 7.012 17.157 -17.345 1.00 68.75 92 ASN A CA 1
ATOM 717 C C . ASN A 1 92 ? 5.813 16.309 -16.863 1.00 68.75 92 ASN A C 1
ATOM 719 O O . ASN A 1 92 ? 4.841 16.827 -16.307 1.00 68.75 92 ASN A O 1
ATOM 723 N N . VAL A 1 93 ? 5.869 14.987 -17.027 1.00 78.31 93 VAL A N 1
ATOM 724 C CA . VAL A 1 93 ? 4.804 14.088 -16.566 1.00 78.31 93 VAL A CA 1
ATOM 725 C C . VAL A 1 93 ? 5.034 13.723 -15.102 1.00 78.31 93 VAL A C 1
ATOM 727 O O . VAL A 1 93 ? 6.094 13.208 -14.745 1.00 78.31 93 VAL A O 1
ATOM 730 N N . HIS A 1 94 ? 4.013 13.962 -14.279 1.00 83.00 94 HIS A N 1
ATOM 731 C CA . HIS A 1 94 ? 3.946 13.522 -12.888 1.00 83.00 94 HIS A CA 1
ATOM 732 C C . HIS A 1 94 ? 3.133 12.229 -12.824 1.00 83.00 94 HIS A C 1
ATOM 734 O O . HIS A 1 94 ? 2.003 12.177 -13.316 1.00 83.00 94 HIS A O 1
ATOM 740 N N . PHE A 1 95 ? 3.688 11.183 -12.217 1.00 89.25 95 PHE A N 1
ATOM 741 C CA . PHE A 1 95 ? 2.979 9.910 -12.047 1.00 89.25 95 PHE A CA 1
ATOM 742 C C . PHE A 1 95 ? 2.185 9.860 -10.742 1.00 89.25 95 PHE A C 1
ATOM 744 O O . PHE A 1 95 ? 1.245 9.075 -10.614 1.00 89.25 95 PHE A O 1
ATOM 751 N N . LEU A 1 96 ? 2.536 10.734 -9.799 1.00 90.75 96 LEU A N 1
ATOM 752 C CA . LEU A 1 96 ? 1.869 10.910 -8.524 1.00 90.75 96 LEU A CA 1
ATOM 753 C C . LEU A 1 96 ? 1.605 12.399 -8.277 1.00 90.75 96 LEU A C 1
ATOM 755 O O . LEU A 1 96 ? 2.476 13.235 -8.497 1.00 90.75 96 LEU A O 1
ATOM 759 N N . ARG A 1 97 ? 0.402 12.741 -7.796 1.00 89.56 97 ARG A N 1
ATOM 760 C CA . ARG A 1 97 ? 0.038 14.145 -7.518 1.00 89.56 97 ARG A CA 1
ATOM 761 C C . ARG A 1 97 ? 0.825 14.736 -6.349 1.00 89.56 97 ARG A C 1
ATOM 763 O O . ARG A 1 97 ? 1.106 15.927 -6.340 1.00 89.56 97 ARG A O 1
ATOM 770 N N . LYS A 1 98 ? 1.109 13.914 -5.339 1.00 90.00 98 LYS A N 1
ATOM 771 C CA . LYS A 1 98 ? 1.900 14.258 -4.154 1.00 90.00 98 LYS A CA 1
ATOM 772 C C . LYS A 1 98 ? 2.385 12.986 -3.471 1.00 90.00 98 LYS A C 1
ATOM 774 O O . LYS A 1 98 ? 1.712 11.962 -3.561 1.00 90.00 98 LYS A O 1
ATOM 779 N N . ALA A 1 99 ? 3.486 13.069 -2.735 1.00 90.94 99 ALA A N 1
ATOM 780 C CA . ALA A 1 99 ? 3.875 12.004 -1.820 1.00 90.94 99 ALA A CA 1
ATOM 781 C C . ALA A 1 99 ? 2.830 11.899 -0.692 1.00 90.94 99 ALA A C 1
ATOM 783 O O . ALA A 1 99 ? 2.595 12.851 0.054 1.00 90.94 99 ALA A O 1
ATOM 784 N N . TYR A 1 100 ? 2.152 10.757 -0.600 1.00 93.88 100 TYR A N 1
ATOM 785 C CA . TYR A 1 100 ? 1.155 10.485 0.432 1.00 93.88 100 TYR A CA 1
ATOM 786 C C . TYR A 1 100 ? 1.826 9.836 1.641 1.00 93.88 100 TYR A C 1
ATOM 788 O O . TYR A 1 100 ? 2.359 8.738 1.511 1.00 93.88 100 TYR A O 1
ATOM 796 N N . ALA A 1 101 ? 1.753 10.461 2.815 1.00 94.38 101 ALA A N 1
ATOM 797 C CA . ALA A 1 101 ? 2.233 9.851 4.057 1.00 94.38 101 ALA A CA 1
ATOM 798 C C . ALA A 1 101 ? 1.385 8.628 4.453 1.00 94.38 101 ALA A C 1
ATOM 800 O O . ALA A 1 101 ? 0.179 8.590 4.183 1.00 94.38 101 ALA A O 1
ATOM 801 N N . GLU A 1 102 ? 1.987 7.639 5.100 1.00 93.25 102 GLU A N 1
ATOM 802 C CA . GLU A 1 102 ? 1.275 6.500 5.675 1.00 93.25 102 GLU A CA 1
ATOM 803 C C . GLU A 1 102 ? 0.429 6.968 6.881 1.00 93.25 102 GLU A C 1
ATOM 805 O O . GLU A 1 102 ? 0.975 7.549 7.816 1.00 93.25 102 GLU A O 1
ATOM 810 N N . PRO A 1 103 ? -0.899 6.736 6.911 1.00 92.75 103 PRO A N 1
ATOM 811 C CA . PRO A 1 103 ? -1.777 7.292 7.950 1.00 92.75 103 PRO A CA 1
ATOM 812 C C . PRO A 1 103 ? -1.639 6.614 9.323 1.00 92.75 103 PRO A C 1
ATOM 814 O O . PRO A 1 103 ? -2.162 7.136 10.313 1.00 92.75 103 PRO A O 1
ATOM 817 N N . MET A 1 104 ? -0.988 5.448 9.383 1.00 90.19 104 MET A N 1
ATOM 818 C CA . MET A 1 104 ? -0.813 4.674 10.615 1.00 90.19 104 MET A CA 1
ATOM 819 C C . MET A 1 104 ? 0.567 4.845 11.243 1.00 90.19 104 MET A C 1
ATOM 821 O O . MET A 1 104 ? 0.720 4.644 12.445 1.00 90.19 104 MET A O 1
ATOM 825 N N . ASN A 1 105 ? 1.552 5.267 10.453 1.00 91.88 105 ASN A N 1
ATOM 826 C CA . ASN A 1 105 ? 2.880 5.582 10.941 1.00 91.88 105 ASN A CA 1
ATOM 827 C C . ASN A 1 105 ? 2.891 7.004 11.524 1.00 91.88 105 ASN A C 1
ATOM 829 O O . ASN A 1 105 ? 2.853 7.993 10.795 1.00 91.88 105 ASN A O 1
ATOM 833 N N . THR A 1 106 ? 2.932 7.101 12.852 1.00 86.94 106 THR A N 1
ATOM 834 C CA . THR A 1 106 ? 2.942 8.378 13.581 1.00 86.94 106 THR A CA 1
ATOM 835 C C . THR A 1 106 ? 4.331 8.989 13.755 1.00 86.94 106 THR A C 1
ATOM 837 O O . THR A 1 106 ? 4.417 10.091 14.285 1.00 86.94 106 THR A O 1
ATOM 840 N N . ALA A 1 107 ? 5.404 8.292 13.369 1.00 87.62 107 ALA A N 1
ATOM 841 C CA . ALA A 1 107 ? 6.767 8.790 13.530 1.00 87.62 107 ALA A CA 1
ATOM 842 C C . ALA A 1 107 ? 7.131 9.748 12.388 1.00 87.62 107 ALA A C 1
ATOM 844 O O . ALA A 1 107 ? 7.207 10.958 12.577 1.00 87.62 107 ALA A O 1
ATOM 845 N N . ASP A 1 108 ? 7.314 9.204 11.191 1.00 88.56 108 ASP A N 1
ATOM 846 C CA . ASP A 1 108 ? 7.767 9.927 10.001 1.00 88.56 108 ASP A CA 1
ATOM 847 C C . ASP A 1 108 ? 6.755 9.861 8.847 1.00 88.56 108 ASP A C 1
ATOM 849 O O . ASP A 1 108 ? 6.902 10.556 7.842 1.00 88.56 108 ASP A O 1
ATOM 853 N N . GLY A 1 109 ? 5.714 9.031 8.973 1.00 90.38 109 GLY A N 1
ATOM 854 C CA . GLY A 1 109 ? 4.721 8.830 7.919 1.00 90.38 109 GLY A CA 1
ATOM 855 C C . GLY A 1 109 ? 5.312 8.223 6.643 1.00 90.38 109 GLY A C 1
ATOM 856 O O . GLY A 1 109 ? 4.673 8.284 5.589 1.00 90.38 109 GLY A O 1
ATOM 857 N N . SER A 1 110 ? 6.526 7.668 6.704 1.00 92.88 110 SER A N 1
ATOM 858 C CA . SER A 1 110 ? 7.172 7.050 5.552 1.00 92.88 110 SER A CA 1
ATOM 859 C C . SER A 1 110 ? 6.656 5.635 5.336 1.00 92.88 110 SER A C 1
ATOM 861 O O . SER A 1 110 ? 6.274 4.931 6.273 1.00 92.88 110 SER A O 1
ATOM 863 N N . TRP A 1 111 ? 6.668 5.224 4.072 1.00 94.81 111 TRP A N 1
ATOM 864 C CA . TRP A 1 111 ? 6.369 3.856 3.685 1.00 94.81 111 TRP A CA 1
ATOM 865 C C . TRP A 1 111 ? 7.644 3.029 3.642 1.00 94.81 111 TRP A C 1
ATOM 867 O O . TRP A 1 111 ? 8.727 3.525 3.329 1.00 94.81 111 TRP A O 1
ATOM 877 N N . ARG A 1 112 ? 7.496 1.734 3.887 1.00 94.19 112 ARG A N 1
ATOM 878 C CA . ARG A 1 112 ? 8.501 0.733 3.559 1.00 94.19 112 ARG A CA 1
ATOM 879 C C . ARG A 1 112 ? 8.484 0.508 2.051 1.00 94.19 112 ARG A C 1
ATOM 881 O O . ARG A 1 112 ? 7.428 0.250 1.481 1.00 94.19 112 ARG A O 1
ATOM 888 N N . LEU A 1 113 ? 9.627 0.623 1.390 1.00 94.44 113 LEU A N 1
ATOM 889 C CA . LEU A 1 113 ? 9.707 0.410 -0.054 1.00 94.44 113 LEU A CA 1
ATOM 890 C C . LEU A 1 113 ? 9.919 -1.073 -0.357 1.00 94.44 113 LEU A C 1
ATOM 892 O O . LEU A 1 113 ? 10.684 -1.752 0.326 1.00 94.44 113 LEU A O 1
ATOM 896 N N . ILE A 1 114 ? 9.237 -1.562 -1.391 1.00 95.00 114 ILE A N 1
ATOM 897 C CA . ILE A 1 114 ? 9.440 -2.906 -1.930 1.00 95.00 114 ILE A CA 1
ATOM 898 C C . ILE A 1 114 ? 10.150 -2.758 -3.263 1.00 95.00 114 ILE A C 1
ATOM 900 O O . ILE A 1 114 ? 9.709 -2.001 -4.136 1.00 95.00 114 ILE A O 1
ATOM 904 N N . TYR A 1 115 ? 11.242 -3.498 -3.412 1.00 94.81 115 TYR A N 1
ATOM 905 C CA . TYR A 1 115 ? 12.079 -3.469 -4.597 1.00 94.81 115 TYR A CA 1
ATOM 906 C C . TYR A 1 115 ? 11.937 -4.758 -5.395 1.00 94.81 115 TYR A C 1
ATOM 908 O O . TYR A 1 115 ? 11.614 -5.813 -4.856 1.00 94.81 115 TYR A O 1
ATOM 916 N N . VAL A 1 116 ? 12.214 -4.668 -6.687 1.00 93.69 116 VAL A N 1
ATOM 917 C CA . VAL A 1 116 ? 12.321 -5.800 -7.594 1.00 93.69 116 VAL A CA 1
ATOM 918 C C . VAL A 1 116 ? 13.706 -5.812 -8.231 1.00 93.69 116 VAL A C 1
ATOM 920 O O . VAL A 1 116 ? 14.202 -4.776 -8.689 1.00 93.69 116 VAL A O 1
ATOM 923 N N . SER A 1 117 ? 14.349 -6.975 -8.239 1.00 91.38 117 SER A N 1
ATOM 924 C CA . SER A 1 117 ? 15.591 -7.191 -8.978 1.00 91.38 117 SER A CA 1
ATOM 925 C C . SER A 1 117 ? 15.303 -7.360 -10.480 1.00 91.38 117 SER A C 1
ATOM 927 O O . SER A 1 117 ? 14.190 -7.732 -10.861 1.00 91.38 117 SER A O 1
ATOM 929 N N . PRO A 1 118 ? 16.301 -7.191 -11.365 1.00 87.00 118 PRO A N 1
ATOM 930 C CA . PRO A 1 118 ? 16.150 -7.515 -12.787 1.00 87.00 118 PRO A CA 1
ATOM 931 C C . PRO A 1 118 ? 15.723 -8.969 -13.062 1.00 87.00 118 PRO A C 1
ATOM 933 O O . PRO A 1 118 ? 15.145 -9.248 -14.107 1.00 87.00 118 PRO A O 1
ATOM 936 N N . SER A 1 119 ? 15.973 -9.892 -12.124 1.00 85.94 119 SER A N 1
ATOM 937 C CA . SER A 1 119 ? 15.534 -11.292 -12.196 1.00 85.94 119 SER A CA 1
ATOM 938 C C . SER A 1 119 ? 14.082 -11.522 -11.747 1.00 85.94 119 SER A C 1
ATOM 940 O O . SER A 1 119 ? 13.607 -12.653 -11.798 1.00 85.94 119 SER A O 1
ATOM 942 N N . GLY A 1 120 ? 13.366 -10.480 -11.308 1.00 87.19 120 GLY A N 1
ATOM 943 C CA . GLY A 1 120 ? 11.983 -10.578 -10.828 1.00 87.19 120 GLY A CA 1
ATOM 944 C C . GLY A 1 120 ? 11.843 -10.989 -9.358 1.00 87.19 120 GLY A C 1
ATOM 945 O O . GLY A 1 120 ? 10.726 -11.260 -8.911 1.00 87.19 120 GLY A O 1
ATOM 946 N N . GLN A 1 121 ? 12.943 -11.027 -8.597 1.00 91.69 121 GLN A N 1
ATOM 947 C CA . GLN A 1 121 ? 12.903 -11.266 -7.152 1.00 91.69 121 GLN A CA 1
ATOM 948 C C . GLN A 1 121 ? 12.406 -10.017 -6.430 1.00 91.69 121 GLN A C 1
ATOM 950 O O . GLN A 1 121 ? 12.853 -8.908 -6.719 1.00 91.69 121 GLN A O 1
ATOM 955 N N . LEU A 1 122 ? 11.498 -10.209 -5.481 1.00 92.06 122 LEU A N 1
ATOM 956 C CA . LEU A 1 122 ? 10.976 -9.167 -4.613 1.00 92.06 122 LEU A CA 1
ATOM 957 C C . LEU A 1 122 ? 11.853 -9.068 -3.367 1.00 92.06 122 LEU A C 1
ATOM 959 O O . LEU A 1 122 ? 12.026 -10.030 -2.625 1.00 92.06 122 LEU A O 1
ATOM 963 N N . ILE A 1 123 ? 12.400 -7.881 -3.138 1.00 92.44 123 ILE A N 1
ATOM 964 C CA . ILE A 1 123 ? 13.240 -7.558 -1.990 1.00 92.44 123 ILE A CA 1
ATOM 965 C C . ILE A 1 123 ? 12.436 -6.632 -1.086 1.00 92.44 123 ILE A C 1
ATOM 967 O O . ILE A 1 123 ? 11.922 -5.600 -1.524 1.00 92.44 123 ILE A O 1
ATOM 971 N N . GLY A 1 124 ? 12.316 -7.010 0.183 1.00 90.31 124 GLY A N 1
ATOM 972 C CA . GLY A 1 124 ? 11.491 -6.303 1.151 1.00 90.31 124 GLY A CA 1
ATOM 973 C C . GLY A 1 124 ? 10.063 -6.834 1.260 1.00 90.31 124 GLY A C 1
ATOM 974 O O . GLY A 1 124 ? 9.411 -6.484 2.230 1.00 90.31 124 GLY A O 1
ATOM 975 N N . SER A 1 125 ? 9.558 -7.673 0.350 1.00 92.62 125 SER A N 1
ATOM 976 C CA . SER A 1 125 ? 8.226 -8.279 0.529 1.00 92.62 125 SER A CA 1
ATOM 977 C C . SER A 1 125 ? 8.239 -9.323 1.652 1.00 92.62 125 SER A C 1
ATOM 979 O O . SER A 1 125 ? 9.204 -10.076 1.801 1.00 92.62 125 SER A O 1
ATOM 981 N N . VAL A 1 126 ? 7.168 -9.361 2.447 1.00 93.38 126 VAL A N 1
ATOM 982 C CA . VAL A 1 126 ? 6.971 -10.369 3.504 1.00 93.38 126 VAL A CA 1
ATOM 983 C C . VAL A 1 126 ? 6.087 -11.538 3.069 1.00 93.38 126 VAL A C 1
ATOM 985 O O . VAL A 1 126 ? 6.079 -12.558 3.748 1.00 93.38 126 VAL A O 1
ATOM 988 N N . HIS A 1 127 ? 5.383 -11.415 1.938 1.00 90.38 127 HIS A N 1
ATOM 989 C CA . HIS A 1 127 ? 4.464 -12.448 1.438 1.00 90.38 127 HIS A CA 1
ATOM 990 C C . HIS A 1 127 ? 5.029 -13.265 0.283 1.00 90.38 127 HIS A C 1
ATOM 992 O O . HIS A 1 127 ? 4.760 -14.458 0.199 1.00 90.38 127 HIS A O 1
ATOM 998 N N . TYR A 1 128 ? 5.801 -12.638 -0.608 1.00 90.25 128 TYR A N 1
ATOM 999 C CA . TYR A 1 128 ? 6.211 -13.255 -1.869 1.00 90.25 128 TYR A CA 1
ATOM 1000 C C . TYR A 1 128 ? 7.696 -13.033 -2.136 1.00 90.25 128 TYR A C 1
ATOM 1002 O O . TYR A 1 128 ? 8.227 -11.949 -1.899 1.00 90.25 128 TYR A O 1
ATOM 1010 N N . ARG A 1 129 ? 8.376 -14.042 -2.688 1.00 91.12 129 ARG A N 1
ATOM 1011 C CA . ARG A 1 129 ? 9.798 -13.941 -3.056 1.00 91.12 129 ARG A CA 1
ATOM 1012 C C . ARG A 1 129 ? 9.992 -13.444 -4.476 1.00 91.12 129 ARG A C 1
ATOM 1014 O O . ARG A 1 129 ? 11.033 -12.872 -4.786 1.00 91.12 129 ARG A O 1
ATOM 1021 N N . THR A 1 130 ? 9.030 -13.690 -5.359 1.00 90.38 130 THR A N 1
ATOM 1022 C CA . THR A 1 130 ? 9.121 -13.330 -6.781 1.00 90.38 130 THR A CA 1
ATOM 1023 C C . THR A 1 130 ? 7.790 -12.816 -7.317 1.00 90.38 130 THR A C 1
ATOM 1025 O O . THR A 1 130 ? 6.721 -13.127 -6.787 1.00 90.38 130 THR A O 1
ATOM 1028 N N . LEU A 1 131 ? 7.838 -12.048 -8.407 1.00 89.81 131 LEU A N 1
ATOM 1029 C CA . LEU A 1 131 ? 6.627 -11.599 -9.101 1.00 89.81 131 LEU A CA 1
ATOM 1030 C C . LEU A 1 131 ? 5.813 -12.751 -9.697 1.00 89.81 131 LEU A C 1
ATOM 1032 O O . LEU A 1 131 ? 4.586 -12.671 -9.750 1.00 89.81 131 LEU A O 1
ATOM 1036 N N . GLN A 1 132 ? 6.487 -13.814 -10.128 1.00 88.50 132 GLN A N 1
ATOM 1037 C CA . GLN A 1 132 ? 5.878 -15.021 -10.671 1.00 88.50 132 GLN A CA 1
ATOM 1038 C C . GLN A 1 132 ? 5.106 -15.772 -9.586 1.00 88.50 132 GLN A C 1
ATOM 1040 O O . GLN A 1 132 ? 3.953 -16.128 -9.802 1.00 88.50 132 GLN A O 1
ATOM 1045 N N . GLU A 1 133 ? 5.703 -15.952 -8.405 1.00 88.62 133 GLU A N 1
ATOM 1046 C CA . GLU A 1 133 ? 5.030 -16.549 -7.245 1.00 88.62 133 GLU A CA 1
ATOM 1047 C C . GLU A 1 133 ? 3.768 -15.765 -6.877 1.00 88.62 133 GLU A C 1
ATOM 1049 O O . GLU A 1 133 ? 2.699 -16.356 -6.738 1.00 88.62 133 GLU A O 1
ATOM 1054 N N . MET A 1 134 ? 3.859 -14.431 -6.820 1.00 88.56 134 MET A N 1
ATOM 1055 C CA . MET A 1 134 ? 2.690 -13.587 -6.570 1.00 88.56 134 MET A CA 1
ATOM 1056 C C . MET A 1 134 ? 1.623 -13.750 -7.663 1.00 88.56 134 MET A C 1
ATOM 1058 O O . MET A 1 134 ? 0.436 -13.817 -7.352 1.00 88.56 134 MET A O 1
ATOM 1062 N N . ALA A 1 135 ? 2.019 -13.842 -8.938 1.00 87.00 135 ALA A N 1
ATOM 1063 C CA . ALA A 1 135 ? 1.085 -14.055 -10.043 1.00 87.00 135 ALA A CA 1
ATOM 1064 C C . ALA A 1 135 ? 0.357 -15.406 -9.944 1.00 87.00 135 ALA A C 1
ATOM 1066 O O . ALA A 1 135 ? -0.860 -15.459 -10.119 1.00 87.00 135 ALA A O 1
ATOM 1067 N N . VAL A 1 136 ? 1.078 -16.479 -9.607 1.00 84.56 136 VAL A N 1
ATOM 1068 C CA . VAL A 1 136 ? 0.497 -17.812 -9.385 1.00 84.56 136 VAL A CA 1
ATOM 1069 C C . VAL A 1 136 ? -0.442 -17.803 -8.185 1.00 84.56 136 VAL A C 1
ATOM 1071 O O . VAL A 1 136 ? -1.568 -18.279 -8.297 1.00 84.56 136 VAL A O 1
ATOM 1074 N N . ALA A 1 137 ? -0.026 -17.219 -7.059 1.00 85.38 137 ALA A N 1
ATOM 1075 C CA . ALA A 1 137 ? -0.857 -17.120 -5.862 1.00 85.38 137 ALA A CA 1
ATOM 1076 C C . ALA A 1 137 ? -2.178 -16.381 -6.147 1.00 85.38 137 ALA A C 1
ATOM 1078 O O . ALA A 1 137 ? -3.254 -16.811 -5.726 1.00 85.38 137 ALA A O 1
ATOM 1079 N N . PHE A 1 138 ? -2.128 -15.303 -6.932 1.00 80.44 138 PHE A N 1
ATOM 1080 C CA . PHE A 1 138 ? -3.323 -14.550 -7.312 1.00 80.44 138 PHE A CA 1
ATOM 1081 C C . PHE A 1 138 ? -4.225 -15.306 -8.305 1.00 80.44 138 PHE A C 1
ATOM 1083 O O . PHE A 1 138 ? -5.448 -15.182 -8.244 1.00 80.44 138 PHE A O 1
ATOM 1090 N N . ALA A 1 139 ? -3.642 -16.115 -9.199 1.00 80.00 139 ALA A N 1
ATOM 1091 C CA . ALA A 1 139 ? -4.394 -16.985 -10.103 1.00 80.00 139 ALA A CA 1
ATOM 1092 C C . ALA A 1 139 ? -5.096 -18.128 -9.346 1.00 80.00 139 ALA A C 1
ATOM 1094 O O . ALA A 1 139 ? -6.252 -18.432 -9.631 1.00 80.00 139 ALA A O 1
ATOM 1095 N N . MET A 1 140 ? -4.429 -18.714 -8.346 1.00 78.62 140 MET A N 1
ATOM 1096 C CA . MET A 1 140 ? -4.961 -19.817 -7.535 1.00 78.62 140 MET A CA 1
ATOM 1097 C C . MET A 1 140 ? -6.050 -19.371 -6.554 1.00 78.62 140 MET A C 1
ATOM 1099 O O . MET A 1 140 ? -6.980 -20.125 -6.283 1.00 78.62 140 MET A O 1
ATOM 1103 N N . THR A 1 141 ? -5.980 -18.142 -6.037 1.00 70.62 141 THR A N 1
ATOM 1104 C CA . THR A 1 141 ? -7.001 -17.598 -5.119 1.00 70.62 141 THR A CA 1
ATOM 1105 C C . THR A 1 141 ? -8.271 -17.117 -5.832 1.00 70.62 141 THR A C 1
ATOM 1107 O O . THR A 1 141 ? -9.187 -16.626 -5.176 1.00 70.62 141 THR A O 1
ATOM 1110 N N . GLY A 1 142 ? -8.355 -17.237 -7.167 1.00 63.19 142 GLY A N 1
ATOM 1111 C CA . GLY A 1 142 ? -9.532 -16.825 -7.944 1.00 63.19 142 GLY A CA 1
ATOM 1112 C C . GLY A 1 142 ? -9.810 -15.317 -7.907 1.00 63.19 142 GLY A C 1
ATOM 1113 O O . GLY A 1 142 ? -10.862 -14.871 -8.356 1.00 63.19 142 GLY A O 1
ATOM 1114 N N . GLN A 1 143 ? -8.870 -14.514 -7.395 1.00 58.53 143 GLN A N 1
ATOM 1115 C CA . GLN A 1 143 ? -9.027 -13.069 -7.209 1.00 58.53 143 GLN A CA 1
ATOM 1116 C C . GLN A 1 143 ? -8.885 -12.274 -8.527 1.00 58.53 143 GLN A C 1
ATOM 1118 O O . GLN A 1 143 ? -9.019 -11.050 -8.551 1.00 58.53 143 GLN A O 1
ATOM 1123 N N . LEU A 1 144 ? -8.663 -12.970 -9.646 1.00 53.59 144 LEU A N 1
ATOM 1124 C CA . LEU A 1 144 ? -8.715 -12.449 -11.010 1.00 53.59 144 LEU A CA 1
ATOM 1125 C C . LEU A 1 144 ? -9.990 -12.941 -11.703 1.00 53.59 144 LEU A C 1
ATOM 1127 O O . LEU A 1 144 ? -10.117 -14.118 -12.036 1.00 53.59 144 LEU A O 1
ATOM 1131 N N . GLY A 1 145 ? -10.917 -12.024 -11.980 1.00 45.34 145 GLY A N 1
ATOM 1132 C CA . GLY A 1 145 ? -12.064 -12.311 -12.835 1.00 45.34 145 GLY A CA 1
ATOM 1133 C C . GLY A 1 145 ? -11.611 -12.698 -14.246 1.00 45.34 145 GLY A C 1
ATOM 1134 O O . GLY A 1 145 ? -10.956 -11.905 -14.917 1.00 45.34 145 GLY A O 1
ATOM 1135 N N . GLY A 1 146 ? -11.944 -13.919 -14.676 1.00 46.84 146 GLY A N 1
ATOM 1136 C CA . GLY A 1 146 ? -11.995 -14.389 -16.072 1.00 46.84 146 GLY A CA 1
ATOM 1137 C C . GLY A 1 146 ? -10.697 -14.438 -16.898 1.00 46.84 146 GLY A C 1
ATOM 1138 O O . GLY A 1 146 ? -10.655 -15.161 -17.886 1.00 46.84 146 GLY A O 1
ATOM 1139 N N . GLY A 1 147 ? -9.639 -13.714 -16.524 1.00 46.94 147 GLY A N 1
ATOM 1140 C CA . GLY A 1 147 ? -8.364 -13.654 -17.256 1.00 46.94 147 GLY A CA 1
ATOM 1141 C C . GLY A 1 147 ? -7.261 -14.559 -16.697 1.00 46.94 147 GLY A C 1
ATOM 1142 O O . GLY A 1 147 ? -6.237 -14.760 -17.351 1.00 46.94 147 GLY A O 1
ATOM 1143 N N . ALA A 1 148 ? -7.467 -15.138 -15.507 1.00 47.69 148 ALA A N 1
ATOM 1144 C CA . ALA A 1 148 ? -6.507 -16.039 -14.859 1.00 47.69 148 ALA A CA 1
ATOM 1145 C C . ALA A 1 148 ? -6.263 -17.330 -15.657 1.00 47.69 148 ALA A C 1
ATOM 1147 O O . ALA A 1 148 ? -5.194 -17.930 -15.564 1.00 47.69 148 ALA A O 1
ATOM 1148 N N . SER A 1 149 ? -7.231 -17.733 -16.482 1.00 48.16 149 SER A N 1
ATOM 1149 C CA . SER A 1 149 ? -7.125 -18.917 -17.332 1.00 48.16 149 SER A CA 1
ATOM 1150 C C . SER A 1 149 ? -5.990 -18.805 -18.354 1.00 48.16 149 SER A C 1
ATOM 1152 O O . SER A 1 149 ? -5.406 -19.824 -18.699 1.00 48.16 149 SER A O 1
ATOM 1154 N N . GLY A 1 150 ? -5.620 -17.592 -18.788 1.00 51.44 150 GLY A N 1
ATOM 1155 C CA . GLY A 1 150 ? -4.492 -17.378 -19.703 1.00 51.44 150 GLY A CA 1
ATOM 1156 C C . GLY A 1 150 ? -3.132 -17.507 -19.013 1.00 51.44 150 GLY A C 1
ATOM 1157 O O . GLY A 1 150 ? -2.255 -18.206 -19.505 1.00 51.44 150 GLY A O 1
ATOM 1158 N N . VAL A 1 151 ? -2.966 -16.901 -17.832 1.00 52.41 151 VAL A N 1
ATOM 1159 C CA . VAL A 1 151 ? -1.703 -16.981 -17.072 1.00 52.41 151 VAL A CA 1
ATOM 1160 C C . VAL A 1 151 ? -1.469 -18.367 -16.469 1.00 52.41 151 VAL A C 1
ATOM 1162 O O . VAL A 1 151 ? -0.339 -18.841 -16.486 1.00 52.41 151 VAL A O 1
ATOM 1165 N N . ALA A 1 152 ? -2.516 -19.062 -16.012 1.00 47.69 152 ALA A N 1
ATOM 1166 C CA . ALA A 1 152 ? -2.400 -20.443 -15.547 1.00 47.69 152 ALA A CA 1
ATOM 1167 C C . ALA A 1 152 ? -2.124 -21.423 -16.706 1.00 47.69 152 ALA A C 1
ATOM 1169 O O . ALA A 1 152 ? -1.240 -22.264 -16.577 1.00 47.69 152 ALA A O 1
ATOM 1170 N N . ALA A 1 153 ? -2.789 -21.284 -17.863 1.00 52.34 153 ALA A N 1
ATOM 1171 C CA . ALA A 1 153 ? -2.534 -22.139 -19.033 1.00 52.34 153 ALA A CA 1
ATOM 1172 C C . ALA A 1 153 ? -1.122 -21.956 -19.618 1.00 52.34 153 ALA A C 1
ATOM 1174 O O . ALA A 1 153 ? -0.530 -22.910 -20.120 1.00 52.34 153 ALA A O 1
ATOM 1175 N N . GLN A 1 154 ? -0.572 -20.743 -19.526 1.00 52.53 154 GLN A N 1
ATOM 1176 C CA . GLN A 1 154 ? 0.742 -20.401 -20.069 1.00 52.53 154 GLN A CA 1
ATOM 1177 C C . GLN A 1 154 ? 1.896 -20.712 -19.099 1.00 52.53 154 GLN A C 1
ATOM 1179 O O . GLN A 1 154 ? 3.030 -20.864 -19.547 1.00 52.53 154 GLN A O 1
ATOM 1184 N N . LEU A 1 155 ? 1.620 -20.844 -17.793 1.00 53.50 155 LEU A N 1
ATOM 1185 C CA . LEU A 1 155 ? 2.628 -21.159 -16.773 1.00 53.50 155 LEU A CA 1
ATOM 1186 C C . LEU A 1 155 ? 2.617 -22.629 -16.315 1.00 53.50 155 LEU A C 1
ATOM 1188 O O . LEU A 1 155 ? 3.668 -23.143 -15.948 1.00 53.50 155 LEU A O 1
ATOM 1192 N N . PHE A 1 156 ? 1.464 -23.309 -16.345 1.00 57.06 156 PHE A N 1
ATOM 1193 C CA . PHE A 1 156 ? 1.338 -24.717 -15.933 1.00 57.06 156 PHE A CA 1
ATOM 1194 C C . PHE A 1 156 ? 1.249 -25.720 -17.088 1.00 57.06 156 PHE A C 1
ATOM 1196 O O . PHE A 1 156 ? 1.248 -26.921 -16.833 1.00 57.06 156 PHE A O 1
ATOM 1203 N N . GLY A 1 157 ? 1.234 -25.260 -18.343 1.00 48.78 157 GLY A N 1
ATOM 1204 C CA . GLY A 1 157 ? 1.042 -26.138 -19.491 1.00 48.78 157 GLY A CA 1
ATOM 1205 C C . GLY A 1 157 ? -0.395 -26.659 -19.546 1.00 48.78 157 GLY A C 1
ATOM 1206 O O . GLY A 1 157 ? -0.967 -27.161 -18.582 1.00 48.78 157 GLY A O 1
ATOM 1207 N N . GLN A 1 158 ? -1.016 -26.500 -20.701 1.00 42.75 158 GLN A N 1
AT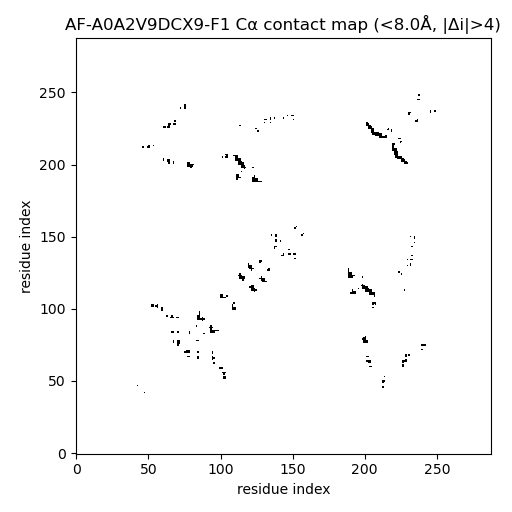OM 1208 C CA . GLN A 1 158 ? -2.356 -26.996 -20.979 1.00 42.75 158 GLN A CA 1
ATOM 1209 C C . GLN A 1 158 ? -2.417 -28.524 -20.747 1.00 42.75 158 GLN A C 1
ATOM 1211 O O . GLN A 1 158 ? -1.627 -29.241 -21.363 1.00 42.75 158 GLN A O 1
ATOM 1216 N N . PRO A 1 159 ? -3.347 -29.075 -19.942 1.00 40.12 159 PRO A N 1
ATOM 1217 C CA . PRO A 1 159 ? -3.725 -30.467 -20.112 1.00 40.12 159 PRO A CA 1
ATOM 1218 C C . PRO A 1 159 ? -4.508 -30.532 -21.423 1.00 40.12 159 PRO A C 1
ATOM 1220 O O . PRO A 1 159 ? -5.634 -30.040 -21.525 1.00 40.12 159 PRO A O 1
ATOM 1223 N N . THR A 1 160 ? -3.881 -31.066 -22.466 1.00 42.88 160 THR A N 1
ATOM 1224 C CA . THR A 1 160 ? -4.548 -31.404 -23.720 1.00 42.88 160 THR A CA 1
ATOM 1225 C C . THR A 1 160 ? -5.654 -32.412 -23.418 1.00 42.88 160 THR A C 1
ATOM 1227 O O . THR A 1 160 ? -5.413 -33.600 -23.221 1.00 42.88 160 THR A O 1
ATOM 1230 N N . ALA A 1 161 ? -6.894 -31.929 -23.350 1.00 41.50 161 ALA A N 1
ATOM 1231 C CA . ALA A 1 161 ? -8.061 -32.791 -23.356 1.00 41.50 161 ALA A CA 1
ATOM 1232 C C . ALA A 1 161 ? -8.128 -33.502 -24.719 1.00 41.50 161 ALA A C 1
ATOM 1234 O O . ALA A 1 161 ? -8.180 -32.869 -25.773 1.00 41.50 161 ALA A O 1
ATOM 1235 N N . MET A 1 162 ? -8.059 -34.831 -24.664 1.00 39.81 162 MET A N 1
ATOM 1236 C CA . MET A 1 162 ? -8.153 -35.779 -25.773 1.00 39.81 162 MET A CA 1
ATOM 1237 C C . MET A 1 162 ? -9.382 -35.543 -26.665 1.00 39.81 162 MET A C 1
ATOM 1239 O O . MET A 1 162 ? -10.498 -35.600 -26.156 1.00 39.81 162 MET A O 1
ATOM 1243 N N . ALA A 1 163 ? -9.179 -35.414 -27.985 1.00 36.09 163 ALA A N 1
ATOM 1244 C CA . ALA A 1 163 ? -9.962 -36.104 -29.027 1.00 36.09 163 ALA A CA 1
ATOM 1245 C C . ALA A 1 163 ? -9.480 -35.754 -30.456 1.00 36.09 163 ALA A C 1
ATOM 1247 O O . ALA A 1 163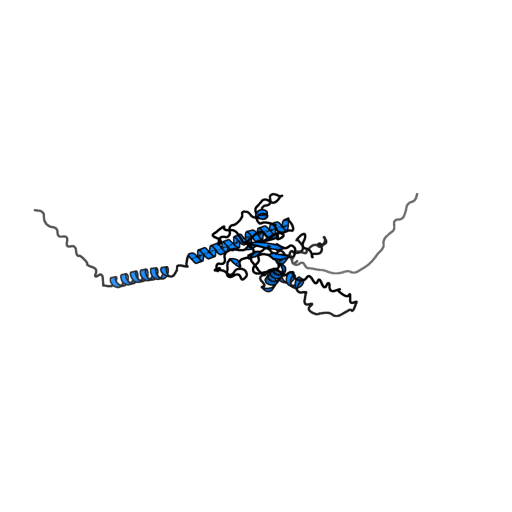 ? -9.736 -34.655 -30.936 1.00 36.09 163 ALA A O 1
ATOM 1248 N N . ALA A 1 164 ? -8.817 -36.716 -31.117 1.00 36.66 164 ALA A N 1
ATOM 1249 C CA . ALA A 1 164 ? -8.962 -37.143 -32.529 1.00 36.66 164 ALA A CA 1
ATOM 1250 C C . ALA A 1 164 ? -7.640 -37.772 -33.046 1.00 36.66 164 ALA A C 1
ATOM 1252 O O . ALA A 1 164 ? -6.587 -37.149 -32.903 1.00 36.66 164 ALA A O 1
ATOM 1253 N N . PRO A 1 165 ? -7.647 -38.989 -33.635 1.00 45.62 165 PRO A N 1
ATOM 1254 C CA . PRO A 1 165 ? -6.429 -39.675 -34.064 1.00 45.62 165 PRO A CA 1
ATOM 1255 C C . PRO A 1 165 ? -6.186 -39.528 -35.574 1.00 45.62 165 PRO A C 1
ATOM 1257 O O . PRO A 1 165 ? -7.071 -39.878 -36.344 1.00 45.62 165 PRO A O 1
ATOM 1260 N N . SER A 1 166 ? -4.981 -39.107 -35.987 1.00 38.88 166 SER A N 1
ATOM 1261 C CA . SER A 1 166 ? -4.282 -39.603 -37.198 1.00 38.88 166 SER A CA 1
ATOM 1262 C C . SER A 1 166 ? -3.053 -38.753 -37.566 1.00 38.88 166 SER A C 1
ATOM 1264 O O . SER A 1 166 ? -3.214 -37.670 -38.116 1.00 38.88 166 SER A O 1
ATOM 1266 N N . GLN A 1 167 ? -1.847 -39.276 -37.297 1.00 39.00 167 GLN A N 1
ATOM 1267 C CA . GLN A 1 167 ? -0.657 -39.362 -38.181 1.00 39.00 167 GLN A CA 1
ATOM 1268 C C . GLN A 1 167 ? 0.657 -39.372 -37.370 1.00 39.00 167 GLN A C 1
ATOM 1270 O O . GLN A 1 167 ? 0.827 -38.542 -36.478 1.00 39.00 167 GLN A O 1
ATOM 1275 N N . PRO A 1 168 ? 1.616 -40.274 -37.672 1.00 38.91 168 PRO A N 1
ATOM 1276 C CA . PRO A 1 168 ? 2.916 -40.298 -37.013 1.00 38.91 168 PRO A CA 1
ATOM 1277 C C . PRO A 1 168 ? 3.955 -39.556 -37.859 1.00 38.91 168 PRO A C 1
ATOM 1279 O O . PRO A 1 168 ? 4.140 -39.886 -39.029 1.00 38.91 168 PRO A O 1
ATOM 1282 N N . SER A 1 169 ? 4.674 -38.586 -37.289 1.00 36.16 169 SER A N 1
ATOM 1283 C CA . SER A 1 169 ? 5.932 -38.087 -37.864 1.00 36.16 169 SER A CA 1
ATOM 1284 C C . SER A 1 169 ? 6.805 -37.383 -36.822 1.00 36.16 169 SER A C 1
ATOM 1286 O O . SER A 1 169 ? 6.517 -36.276 -36.391 1.00 36.16 169 SER A O 1
ATOM 1288 N N . GLN A 1 170 ? 7.899 -38.075 -36.500 1.00 38.34 170 GLN A N 1
ATOM 1289 C CA . GLN A 1 170 ? 9.231 -37.587 -36.127 1.00 38.34 170 GLN A CA 1
ATOM 1290 C C . GLN A 1 170 ? 9.407 -36.808 -34.813 1.00 38.34 170 GLN A C 1
ATOM 1292 O O . GLN A 1 170 ? 9.202 -35.606 -34.688 1.00 38.34 170 GLN A O 1
ATOM 1297 N N . SER A 1 171 ? 9.949 -37.562 -33.861 1.00 37.38 171 SER A N 1
ATOM 1298 C CA . SER A 1 171 ? 10.704 -37.146 -32.687 1.00 37.38 171 SER A CA 1
ATOM 1299 C C . SER A 1 171 ? 11.833 -36.165 -33.027 1.00 37.38 171 SER A C 1
ATOM 1301 O O . SER A 1 171 ? 12.822 -36.550 -33.653 1.00 37.38 171 SER A O 1
ATOM 1303 N N . GLN A 1 172 ? 11.731 -34.932 -32.529 1.00 41.69 172 GLN A N 1
ATOM 1304 C CA . GLN A 1 172 ? 12.884 -34.067 -32.297 1.00 41.69 172 GLN A CA 1
ATOM 1305 C C . GLN A 1 172 ? 13.156 -33.993 -30.796 1.00 41.69 172 GLN A C 1
ATOM 1307 O O . GLN A 1 172 ? 12.310 -33.615 -29.990 1.00 41.69 172 GLN A O 1
ATOM 1312 N N . SER A 1 173 ? 14.364 -34.414 -30.447 1.00 35.22 173 SER A N 1
ATOM 1313 C CA . SER A 1 173 ? 14.965 -34.368 -29.125 1.00 35.22 173 SER A CA 1
ATOM 1314 C C . SER A 1 173 ? 15.058 -32.928 -28.617 1.00 35.22 173 SER A C 1
ATOM 1316 O O . SER A 1 173 ? 15.916 -32.163 -29.056 1.00 35.22 173 SER A O 1
ATOM 1318 N N . SER A 1 174 ? 14.207 -32.566 -27.659 1.00 42.56 174 SER A N 1
ATOM 1319 C CA . SER A 1 174 ? 14.380 -31.360 -26.855 1.00 42.56 174 SER A CA 1
ATOM 1320 C C . SER A 1 174 ? 15.521 -31.586 -25.864 1.00 42.56 174 SER A C 1
ATOM 1322 O O . SER A 1 174 ? 15.363 -32.260 -24.844 1.00 42.56 174 SER A O 1
ATOM 1324 N N . GLN A 1 175 ? 16.687 -31.043 -26.204 1.00 37.31 175 GLN A N 1
ATOM 1325 C CA . GLN A 1 175 ? 17.836 -30.889 -25.320 1.00 37.31 175 GLN A CA 1
ATOM 1326 C C . GLN A 1 175 ? 17.405 -30.157 -24.045 1.00 37.31 175 GLN A C 1
ATOM 1328 O O . GLN A 1 175 ? 17.034 -28.984 -24.075 1.00 37.31 175 GLN A O 1
ATOM 1333 N N . GLY A 1 176 ? 17.448 -30.874 -22.923 1.00 35.16 176 GLY A N 1
ATOM 1334 C CA . GLY A 1 176 ? 17.315 -30.290 -21.599 1.00 35.16 176 GLY A CA 1
ATOM 1335 C C . GLY A 1 176 ? 18.473 -29.332 -21.357 1.00 35.16 176 GLY A C 1
ATOM 1336 O O . GLY A 1 176 ? 19.625 -29.750 -21.246 1.00 35.16 176 GLY A O 1
ATOM 1337 N N . ILE A 1 177 ? 18.168 -28.040 -21.275 1.00 37.16 177 ILE A N 1
ATOM 1338 C CA . ILE A 1 177 ? 19.080 -27.065 -20.691 1.00 37.16 177 ILE A CA 1
ATOM 1339 C C . ILE A 1 177 ? 18.999 -27.276 -19.182 1.00 37.16 177 ILE A C 1
ATOM 1341 O O . ILE A 1 177 ? 18.151 -26.716 -18.492 1.00 37.16 177 ILE A O 1
ATOM 1345 N N . SER A 1 178 ? 19.885 -28.129 -18.679 1.00 41.09 178 SER A N 1
ATOM 1346 C CA . SER A 1 178 ? 20.241 -28.190 -17.268 1.00 41.09 178 SER A CA 1
ATOM 1347 C C . SER A 1 178 ? 21.035 -26.930 -16.930 1.00 41.09 178 SER A C 1
ATOM 1349 O O . SER A 1 178 ? 22.262 -26.944 -16.899 1.00 41.09 178 SER A O 1
ATOM 1351 N N . SER A 1 179 ? 20.356 -25.808 -16.702 1.00 40.50 179 SER A N 1
ATOM 1352 C CA . SER A 1 179 ? 20.971 -24.688 -15.999 1.00 40.50 179 SER A CA 1
ATOM 1353 C C . SER A 1 179 ? 20.963 -25.018 -14.511 1.00 40.50 179 SER A C 1
ATOM 1355 O O . SER A 1 179 ? 20.039 -24.700 -13.767 1.00 40.50 179 SER A O 1
ATOM 1357 N N . SER A 1 180 ? 22.042 -25.662 -14.068 1.00 41.69 180 SER A N 1
ATOM 1358 C CA . SER A 1 180 ? 22.478 -25.658 -12.676 1.00 41.69 180 SER A CA 1
ATOM 1359 C C . SER A 1 180 ? 22.887 -24.233 -12.285 1.00 41.69 180 SER A C 1
ATOM 1361 O O . SER A 1 180 ? 24.063 -23.929 -12.096 1.00 41.69 180 SER A O 1
ATOM 1363 N N . ALA A 1 181 ? 21.911 -23.331 -12.201 1.00 40.53 181 ALA A N 1
ATOM 1364 C CA . ALA A 1 181 ? 22.044 -22.110 -11.434 1.00 40.53 181 ALA A CA 1
ATOM 1365 C C . ALA A 1 181 ? 21.686 -22.483 -9.999 1.00 40.53 181 ALA A C 1
ATOM 1367 O O . ALA A 1 181 ? 20.524 -22.526 -9.600 1.00 40.53 181 ALA A O 1
ATOM 1368 N N . GLN A 1 182 ? 22.728 -22.834 -9.254 1.00 34.12 182 GLN A N 1
ATOM 1369 C CA . GLN A 1 182 ? 22.711 -22.917 -7.806 1.00 34.12 182 GLN A CA 1
ATOM 1370 C C . GLN A 1 182 ? 21.921 -21.718 -7.252 1.00 34.12 182 GLN A C 1
ATOM 1372 O O . GLN A 1 182 ? 22.248 -20.582 -7.607 1.00 34.12 182 GLN A O 1
ATOM 1377 N N . PRO A 1 183 ? 20.879 -21.921 -6.426 1.00 40.00 183 PRO A N 1
ATOM 1378 C CA . PRO A 1 183 ? 20.232 -20.810 -5.757 1.00 40.00 183 PRO A CA 1
ATOM 1379 C C . PRO A 1 183 ? 21.262 -20.242 -4.787 1.00 40.00 183 PRO A C 1
ATOM 1381 O O . PRO A 1 183 ? 21.481 -20.786 -3.706 1.00 40.00 183 PRO A O 1
ATOM 1384 N N . THR A 1 184 ? 21.950 -19.170 -5.185 1.00 43.03 184 THR A N 1
ATOM 1385 C CA . THR A 1 184 ? 22.672 -18.326 -4.237 1.00 43.03 184 THR A CA 1
ATOM 1386 C C . THR A 1 184 ? 21.655 -17.972 -3.171 1.00 43.03 184 THR A C 1
ATOM 1388 O O . THR A 1 184 ? 20.615 -17.407 -3.508 1.00 43.03 184 THR A O 1
ATOM 1391 N N . ALA A 1 185 ? 21.908 -18.427 -1.941 1.00 42.56 185 ALA A N 1
ATOM 1392 C CA . ALA A 1 185 ? 20.959 -18.427 -0.839 1.00 42.56 185 ALA A CA 1
ATOM 1393 C C . ALA A 1 185 ? 20.196 -17.101 -0.792 1.00 42.56 185 ALA A C 1
ATOM 1395 O O . ALA A 1 185 ? 20.725 -16.060 -0.402 1.00 42.56 185 ALA A O 1
ATOM 1396 N N . VAL A 1 186 ? 18.956 -17.150 -1.273 1.00 48.38 186 VAL A N 1
ATOM 1397 C CA . VAL A 1 186 ? 18.058 -16.008 -1.283 1.00 48.38 186 VAL A CA 1
ATOM 1398 C C . VAL A 1 186 ? 17.710 -15.791 0.178 1.00 48.38 186 VAL A C 1
ATOM 1400 O O . VAL A 1 186 ? 17.151 -16.690 0.815 1.00 48.38 186 VAL A O 1
ATOM 1403 N N . GLY A 1 187 ? 18.086 -14.631 0.719 1.00 55.91 187 GLY A N 1
ATOM 1404 C CA . GLY A 1 187 ? 17.666 -14.214 2.053 1.00 55.91 187 GLY A CA 1
ATOM 1405 C C . GLY A 1 187 ? 16.171 -14.483 2.243 1.00 55.91 187 GLY A C 1
ATOM 1406 O O . GLY A 1 187 ? 15.389 -14.452 1.287 1.00 55.91 187 GLY A O 1
ATOM 1407 N N . GLY A 1 188 ? 15.778 -14.848 3.464 1.00 63.62 188 GLY A N 1
ATOM 1408 C CA . GLY A 1 188 ? 14.378 -15.112 3.796 1.00 63.62 188 GLY A CA 1
ATOM 1409 C C . GLY A 1 188 ? 13.454 -13.957 3.396 1.00 63.62 188 GLY A C 1
ATOM 1410 O O . GLY A 1 188 ? 13.914 -12.846 3.139 1.00 63.62 188 GLY A O 1
ATOM 1411 N N . LEU A 1 189 ? 12.145 -14.225 3.354 1.00 77.62 189 LEU A N 1
ATOM 1412 C CA . LEU A 1 189 ? 11.125 -13.176 3.261 1.00 77.62 189 LEU A CA 1
ATOM 1413 C C . LEU A 1 189 ? 11.360 -12.189 4.405 1.00 77.62 189 LEU A C 1
ATOM 1415 O O . LEU A 1 189 ? 11.094 -12.495 5.567 1.00 77.62 189 LEU A O 1
ATOM 1419 N N . GLN A 1 190 ? 11.954 -11.046 4.090 1.00 83.56 190 GLN A N 1
ATOM 1420 C CA . GLN A 1 190 ? 12.402 -10.101 5.092 1.00 83.56 190 GLN A CA 1
ATOM 1421 C C . GLN A 1 190 ? 12.156 -8.691 4.591 1.00 83.56 190 GLN A C 1
ATOM 1423 O O . GLN A 1 190 ? 12.565 -8.299 3.498 1.00 83.56 190 GLN A O 1
ATOM 1428 N N . ALA A 1 191 ? 11.493 -7.924 5.445 1.00 84.38 191 ALA A N 1
ATOM 1429 C CA . ALA A 1 191 ? 11.331 -6.500 5.269 1.00 84.38 191 ALA A CA 1
ATOM 1430 C C . ALA A 1 191 ? 12.697 -5.807 5.249 1.00 84.38 191 ALA A C 1
ATOM 1432 O O . ALA A 1 191 ? 13.542 -6.042 6.113 1.00 84.38 191 ALA A O 1
ATOM 1433 N N . VAL A 1 192 ? 12.872 -4.907 4.289 1.00 86.56 192 VAL A N 1
ATOM 1434 C CA . VAL A 1 192 ? 14.033 -4.025 4.202 1.00 86.56 192 VAL A CA 1
ATOM 1435 C C . VAL A 1 192 ? 13.542 -2.602 4.418 1.00 86.56 192 VAL A C 1
ATOM 1437 O O . VAL A 1 192 ? 12.569 -2.183 3.791 1.00 86.56 192 VAL A O 1
ATOM 1440 N N . ASP A 1 193 ? 14.195 -1.876 5.321 1.00 80.75 193 ASP A N 1
ATOM 1441 C CA . ASP A 1 193 ? 13.925 -0.461 5.565 1.00 80.75 193 ASP A CA 1
ATOM 1442 C C . ASP A 1 193 ? 15.143 0.364 5.135 1.00 80.75 193 ASP A C 1
ATOM 1444 O O . ASP A 1 193 ? 16.013 0.701 5.934 1.00 80.75 193 ASP A O 1
ATOM 1448 N N . GLY A 1 194 ? 15.261 0.582 3.823 1.00 83.81 194 GLY A N 1
ATOM 1449 C CA . GLY A 1 194 ? 16.358 1.344 3.233 1.00 83.81 194 GLY A CA 1
ATOM 1450 C C . GLY A 1 194 ? 16.443 1.229 1.705 1.00 83.81 194 GLY A C 1
ATOM 1451 O O . GLY A 1 194 ? 15.717 0.432 1.100 1.00 83.81 194 GLY A O 1
ATOM 1452 N N . PRO A 1 195 ? 17.306 2.036 1.059 1.00 84.19 195 PRO A N 1
ATOM 1453 C CA . PRO A 1 195 ? 17.626 1.899 -0.359 1.00 84.19 195 PRO A CA 1
ATOM 1454 C C . PRO A 1 195 ? 18.284 0.549 -0.657 1.00 84.19 195 PRO A C 1
ATOM 1456 O O . PRO A 1 195 ? 19.221 0.144 0.031 1.00 84.19 195 PRO A O 1
ATOM 1459 N N . VAL A 1 196 ? 17.824 -0.129 -1.707 1.00 85.31 196 VAL A N 1
ATOM 1460 C CA . VAL A 1 196 ? 18.428 -1.376 -2.193 1.00 85.31 196 VAL A CA 1
ATOM 1461 C C . VAL A 1 196 ? 19.188 -1.085 -3.481 1.00 85.31 196 VAL A C 1
ATOM 1463 O O . VAL A 1 196 ? 18.598 -0.696 -4.488 1.00 85.31 196 VAL A O 1
ATOM 1466 N N . PHE A 1 197 ? 20.504 -1.291 -3.468 1.00 83.12 197 PHE A N 1
ATOM 1467 C CA . PHE A 1 197 ? 21.334 -1.108 -4.657 1.00 83.12 197 PHE A CA 1
ATOM 1468 C C . PHE A 1 197 ? 20.979 -2.139 -5.735 1.00 83.12 197 PHE A C 1
ATOM 1470 O O . PHE A 1 197 ? 20.947 -3.339 -5.475 1.00 83.12 197 PHE A O 1
ATOM 1477 N N . GLY A 1 198 ? 20.693 -1.662 -6.949 1.00 82.75 198 GLY A N 1
ATOM 1478 C CA . GLY A 1 198 ? 20.290 -2.509 -8.078 1.00 82.75 198 GLY A CA 1
ATOM 1479 C C . GLY A 1 198 ? 18.837 -3.000 -8.028 1.00 82.75 198 GLY A C 1
ATOM 1480 O O . GLY A 1 198 ? 18.404 -3.702 -8.942 1.00 82.75 198 GLY A O 1
ATOM 1481 N N . GLY A 1 199 ? 18.077 -2.625 -6.995 1.00 87.56 199 GLY A N 1
ATOM 1482 C CA . GLY A 1 199 ? 16.643 -2.872 -6.904 1.00 87.56 199 GLY A CA 1
ATOM 1483 C C . GLY A 1 199 ? 15.848 -1.695 -7.459 1.00 87.56 199 GLY A C 1
ATOM 1484 O O . GLY A 1 199 ? 16.153 -0.540 -7.180 1.00 87.56 199 GLY A O 1
ATOM 1485 N N . SER A 1 200 ? 14.794 -1.976 -8.218 1.00 93.06 200 SER A N 1
ATOM 1486 C CA . SER A 1 200 ? 13.847 -0.945 -8.660 1.00 93.06 200 SER A CA 1
ATOM 1487 C C . SER A 1 200 ? 12.609 -0.956 -7.772 1.00 93.06 200 SER A C 1
ATOM 1489 O O . SER A 1 200 ? 12.127 -2.027 -7.426 1.00 93.06 200 SER A O 1
ATOM 1491 N N . VAL A 1 201 ? 12.056 0.196 -7.413 1.00 94.31 201 VAL A N 1
ATOM 1492 C CA . VAL A 1 201 ? 10.844 0.289 -6.590 1.00 94.31 201 VAL A CA 1
ATOM 1493 C C . VAL A 1 201 ? 9.635 -0.211 -7.380 1.00 94.31 201 VAL A C 1
ATOM 1495 O O . VAL A 1 201 ? 9.301 0.315 -8.442 1.00 94.31 201 VAL A O 1
ATOM 1498 N N . ILE A 1 202 ? 8.950 -1.210 -6.833 1.00 94.38 202 ILE A N 1
ATOM 1499 C CA . ILE A 1 202 ? 7.750 -1.815 -7.425 1.00 94.38 202 ILE A CA 1
ATOM 1500 C C . ILE A 1 202 ? 6.487 -1.565 -6.596 1.00 94.38 202 ILE A C 1
ATOM 1502 O O . ILE A 1 202 ? 5.362 -1.696 -7.088 1.00 94.38 202 ILE A O 1
ATOM 1506 N N . GLY A 1 203 ? 6.663 -1.179 -5.335 1.00 94.31 203 GLY A N 1
ATOM 1507 C CA . GLY A 1 203 ? 5.558 -0.997 -4.416 1.00 94.31 203 GLY A CA 1
ATOM 1508 C C . GLY A 1 203 ? 5.962 -0.377 -3.093 1.00 94.31 203 GLY A C 1
ATOM 1509 O O . GLY A 1 203 ? 7.128 -0.062 -2.843 1.00 94.31 203 GLY A O 1
ATOM 1510 N N . VAL A 1 204 ? 4.955 -0.220 -2.246 1.00 95.62 204 VAL A N 1
ATOM 1511 C CA . VAL A 1 204 ? 5.085 0.305 -0.889 1.00 95.62 204 VAL A CA 1
ATOM 1512 C C . VAL A 1 204 ? 4.380 -0.621 0.093 1.00 95.62 204 VAL A C 1
ATOM 1514 O O . VAL A 1 204 ? 3.420 -1.298 -0.263 1.00 95.62 204 VAL A O 1
ATOM 1517 N N . ALA A 1 205 ? 4.830 -0.638 1.335 1.00 95.44 205 ALA A N 1
ATOM 1518 C CA . ALA A 1 205 ? 4.222 -1.373 2.430 1.00 95.44 205 ALA A CA 1
ATOM 1519 C C . ALA A 1 205 ? 4.279 -0.552 3.715 1.00 95.44 205 ALA A C 1
ATOM 1521 O O . ALA A 1 205 ? 5.044 0.409 3.819 1.00 95.44 205 ALA A O 1
ATOM 1522 N N . SER A 1 206 ? 3.456 -0.906 4.693 1.00 95.19 206 SER A N 1
ATOM 1523 C CA . SER A 1 206 ? 3.487 -0.218 5.984 1.00 95.19 206 SER A CA 1
ATOM 1524 C C . SER A 1 206 ? 4.672 -0.683 6.838 1.00 95.19 206 SER A C 1
ATOM 1526 O O . SER A 1 206 ? 5.159 -1.817 6.739 1.00 95.19 206 SER A O 1
ATOM 1528 N N . LYS A 1 207 ? 5.157 0.229 7.684 1.00 93.69 207 LYS A N 1
ATOM 1529 C CA . LYS A 1 207 ? 6.203 -0.038 8.686 1.00 93.69 207 LYS A CA 1
ATOM 1530 C C . LYS A 1 207 ? 5.638 -0.502 10.034 1.00 93.69 207 LYS A C 1
ATOM 1532 O O . LYS A 1 207 ? 6.388 -0.939 10.907 1.00 93.69 207 LYS A O 1
ATOM 1537 N N . VAL A 1 208 ? 4.323 -0.415 10.227 1.00 93.25 208 VAL A N 1
ATOM 1538 C CA . VAL A 1 208 ? 3.688 -0.501 11.545 1.00 93.25 208 VAL A CA 1
ATOM 1539 C C . VAL A 1 208 ? 3.328 -1.943 11.905 1.00 93.25 208 VAL A C 1
ATOM 1541 O O . VAL A 1 208 ? 2.428 -2.542 11.327 1.00 93.25 208 VAL A O 1
ATOM 1544 N N . LYS A 1 209 ? 3.963 -2.501 12.942 1.00 93.69 209 LYS A N 1
ATOM 1545 C CA . LYS A 1 209 ? 3.714 -3.874 13.439 1.00 93.69 209 LYS A CA 1
ATOM 1546 C C . LYS A 1 209 ? 2.484 -3.997 14.354 1.00 93.69 209 LYS A C 1
ATOM 1548 O O . LYS A 1 209 ? 2.502 -4.736 15.332 1.00 93.69 209 LYS A O 1
ATOM 1553 N N . GLN A 1 210 ? 1.423 -3.249 14.068 1.00 92.50 210 GLN A N 1
ATOM 1554 C CA . GLN A 1 210 ? 0.180 -3.280 14.842 1.00 92.50 210 GLN A CA 1
ATOM 1555 C C . GLN A 1 210 ? -0.878 -4.126 14.123 1.00 92.50 210 GLN A C 1
ATOM 1557 O O . GLN A 1 210 ? -0.931 -4.142 12.894 1.00 92.50 210 GLN A O 1
ATOM 1562 N N . ALA A 1 211 ? -1.729 -4.808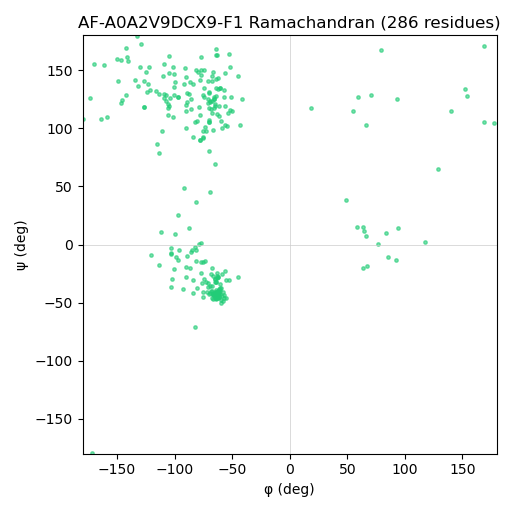 14.895 1.00 93.00 211 ALA A N 1
ATOM 1563 C CA . ALA A 1 211 ? -2.860 -5.566 14.369 1.00 93.00 211 ALA A CA 1
ATOM 1564 C C . ALA A 1 211 ? -3.841 -4.660 13.607 1.00 93.00 211 ALA A C 1
ATOM 1566 O O . ALA A 1 211 ? -4.207 -3.574 14.082 1.00 93.00 211 ALA A O 1
ATOM 1567 N N . SER A 1 212 ? -4.273 -5.131 12.440 1.00 91.00 212 SER A N 1
ATOM 1568 C CA . SER A 1 212 ? -5.278 -4.474 11.619 1.00 91.00 212 SER A CA 1
ATOM 1569 C C . SER A 1 212 ? -6.683 -4.953 11.978 1.00 91.00 212 SER A C 1
ATOM 1571 O O . SER A 1 212 ? -6.909 -6.104 12.341 1.00 91.00 212 SER A O 1
ATOM 1573 N N . VAL A 1 213 ? -7.653 -4.041 11.913 1.00 90.19 213 VAL A N 1
ATOM 1574 C CA . VAL A 1 213 ? -9.080 -4.350 12.094 1.00 90.19 213 VAL A CA 1
ATOM 1575 C C . VAL A 1 213 ? -9.619 -5.065 10.853 1.00 90.19 213 VAL A C 1
ATOM 1577 O O . VAL A 1 213 ? -10.538 -5.878 10.948 1.00 90.19 213 VAL A O 1
ATOM 1580 N N . ARG A 1 214 ? -9.039 -4.772 9.686 1.00 90.12 214 ARG A N 1
ATOM 1581 C CA . ARG A 1 214 ? -9.313 -5.439 8.411 1.00 90.12 214 ARG A CA 1
ATOM 1582 C C . ARG A 1 214 ? -8.178 -6.392 8.032 1.00 90.12 214 ARG A C 1
ATOM 1584 O O . ARG A 1 214 ? -7.021 -6.098 8.290 1.00 90.12 214 ARG A O 1
ATOM 1591 N N . VAL A 1 215 ? -8.490 -7.490 7.347 1.00 90.06 215 VAL A N 1
ATOM 1592 C CA . VAL A 1 215 ? -7.479 -8.322 6.671 1.00 90.06 215 VAL A CA 1
ATOM 1593 C C . VAL A 1 215 ? -7.274 -7.806 5.246 1.00 90.06 215 VAL A C 1
ATOM 1595 O O . VAL A 1 215 ? -8.250 -7.589 4.520 1.00 90.06 215 VAL A O 1
ATOM 1598 N N . TYR A 1 216 ? -6.023 -7.600 4.836 1.00 89.00 216 TYR A N 1
ATOM 1599 C CA . TYR A 1 216 ? -5.677 -7.143 3.487 1.00 89.00 216 TYR A CA 1
ATOM 1600 C C . TYR A 1 216 ? -4.663 -8.091 2.852 1.00 89.00 216 TYR A C 1
ATOM 1602 O O . TYR A 1 216 ? -3.571 -8.261 3.380 1.00 89.00 216 TYR A O 1
ATOM 1610 N N . GLN A 1 217 ? -5.034 -8.722 1.731 1.00 85.31 217 GLN A N 1
ATOM 1611 C CA . GLN A 1 217 ? -4.210 -9.727 1.034 1.00 85.31 217 GLN A CA 1
ATOM 1612 C C . GLN A 1 217 ? -3.644 -10.821 1.966 1.00 85.31 217 GLN A C 1
ATOM 1614 O O . GLN A 1 217 ? -2.506 -11.244 1.817 1.00 85.31 217 GLN A O 1
ATOM 1619 N N . GLY A 1 218 ? -4.434 -11.257 2.953 1.00 84.75 218 GLY A N 1
ATOM 1620 C CA . GLY A 1 218 ? -4.016 -12.244 3.958 1.00 84.75 218 GLY A CA 1
ATOM 1621 C C . GLY A 1 218 ? -3.269 -11.663 5.165 1.00 84.75 218 GLY A C 1
ATOM 1622 O O . GLY A 1 218 ? -3.133 -12.355 6.167 1.00 84.75 218 GLY A O 1
ATOM 1623 N N . GLY A 1 219 ? -2.859 -10.392 5.120 1.00 87.75 219 GLY A N 1
ATOM 1624 C CA . GLY A 1 219 ? -2.194 -9.707 6.225 1.00 87.75 219 GLY A CA 1
ATOM 1625 C C . GLY A 1 219 ? -3.149 -9.313 7.355 1.00 87.75 219 GLY A C 1
ATOM 1626 O O . GLY A 1 219 ? -4.174 -8.664 7.117 1.00 87.75 219 GLY A O 1
ATOM 1627 N N . THR A 1 220 ? -2.789 -9.678 8.584 1.00 92.31 220 THR A N 1
ATOM 1628 C CA . THR A 1 220 ? -3.521 -9.378 9.834 1.00 92.31 220 THR A CA 1
ATOM 1629 C C . THR A 1 220 ? -2.885 -8.245 10.640 1.00 92.31 220 THR A C 1
ATOM 1631 O O . THR A 1 220 ? -3.447 -7.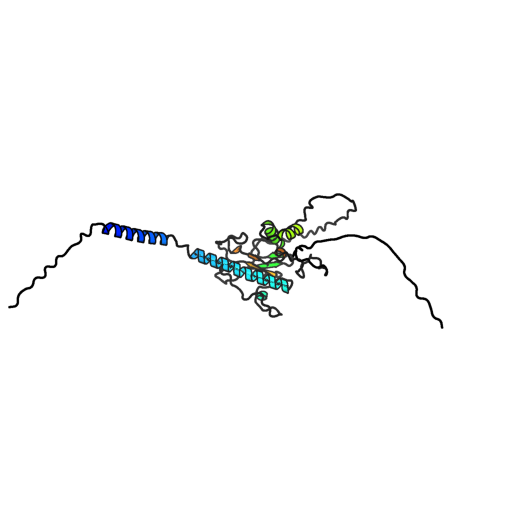770 11.630 1.00 92.31 220 THR A O 1
ATOM 1634 N N . THR A 1 221 ? -1.707 -7.790 10.214 1.00 93.94 221 THR A N 1
ATOM 1635 C CA . THR A 1 221 ? -1.019 -6.616 10.753 1.00 93.94 221 THR A CA 1
ATOM 1636 C C . THR A 1 221 ? -0.774 -5.600 9.644 1.00 93.94 221 THR A C 1
ATOM 1638 O O . THR A 1 221 ? -0.637 -5.981 8.483 1.00 93.94 221 THR A O 1
ATOM 1641 N N . TYR A 1 222 ? -0.677 -4.304 9.967 1.00 93.75 222 TYR A N 1
ATOM 1642 C CA . TYR A 1 222 ? -0.387 -3.299 8.931 1.00 93.75 222 TYR A CA 1
ATOM 1643 C C . TYR A 1 222 ? 0.962 -3.558 8.259 1.00 93.75 222 TYR A C 1
ATOM 1645 O O . TYR A 1 222 ? 1.080 -3.383 7.058 1.00 93.75 222 TYR A O 1
ATOM 1653 N N . PHE A 1 223 ? 1.955 -4.068 8.987 1.00 95.25 223 PHE A N 1
ATOM 1654 C CA . PHE A 1 223 ? 3.271 -4.421 8.450 1.00 95.25 223 PHE A CA 1
ATOM 1655 C C . PHE A 1 223 ? 3.218 -5.402 7.266 1.00 95.25 223 PHE A C 1
ATOM 1657 O O . PHE A 1 223 ? 4.073 -5.352 6.379 1.00 95.25 223 PHE A O 1
ATOM 1664 N N . GLU A 1 224 ? 2.203 -6.266 7.251 1.00 94.06 224 GLU A N 1
ATOM 1665 C CA . GLU A 1 224 ? 1.916 -7.227 6.183 1.00 94.06 224 GLU A CA 1
ATOM 1666 C C . GLU A 1 224 ? 1.098 -6.619 5.035 1.00 94.06 224 GLU A C 1
ATOM 1668 O O . GLU A 1 224 ? 0.832 -7.291 4.042 1.00 94.06 224 GLU A O 1
ATOM 1673 N N . TRP A 1 225 ? 0.660 -5.365 5.134 1.00 95.75 225 TRP A N 1
ATOM 1674 C CA . TRP A 1 225 ? -0.068 -4.706 4.057 1.00 95.75 225 TRP A CA 1
ATOM 1675 C C . TRP A 1 225 ? 0.915 -4.200 3.010 1.00 95.75 225 TRP A C 1
ATOM 1677 O O . TRP A 1 225 ? 1.612 -3.200 3.207 1.00 95.75 225 TRP A O 1
ATOM 1687 N N . GLU A 1 226 ? 0.937 -4.897 1.877 1.00 94.56 226 GLU A N 1
ATOM 1688 C CA . GLU A 1 226 ? 1.831 -4.614 0.760 1.00 94.56 226 GLU A CA 1
ATOM 1689 C C . GLU A 1 226 ? 1.046 -4.190 -0.484 1.00 94.56 226 GLU A C 1
ATOM 1691 O O . GLU A 1 226 ? 0.073 -4.822 -0.895 1.00 94.56 226 GLU A O 1
ATOM 1696 N N . PHE A 1 227 ? 1.481 -3.101 -1.103 1.00 95.56 227 PHE A N 1
ATOM 1697 C CA . PHE A 1 227 ? 0.885 -2.513 -2.295 1.00 95.56 227 PHE A CA 1
ATOM 1698 C C . PHE A 1 227 ? 1.898 -2.606 -3.430 1.00 95.56 227 PHE A C 1
ATOM 1700 O O . PHE A 1 227 ? 2.694 -1.693 -3.653 1.00 95.56 227 PHE A O 1
ATOM 1707 N N . ILE A 1 228 ? 1.891 -3.744 -4.119 1.00 94.38 228 ILE A N 1
ATOM 1708 C CA . ILE A 1 228 ? 2.846 -4.083 -5.176 1.00 94.38 228 ILE A CA 1
ATOM 1709 C C . ILE A 1 228 ? 2.113 -4.050 -6.512 1.00 94.38 228 ILE A C 1
ATOM 1711 O O . ILE A 1 228 ? 1.061 -4.670 -6.666 1.00 94.38 228 ILE A O 1
ATOM 1715 N N . TRP A 1 229 ? 2.663 -3.338 -7.494 1.00 93.56 229 TRP A N 1
ATOM 1716 C CA . TRP A 1 229 ? 2.161 -3.435 -8.860 1.00 93.56 229 TRP A CA 1
ATOM 1717 C C . TRP A 1 229 ? 2.852 -4.587 -9.597 1.00 93.56 229 TRP A C 1
ATOM 1719 O O . TRP A 1 229 ? 4.077 -4.650 -9.611 1.00 93.56 229 TRP A O 1
ATOM 1729 N N . ASN A 1 230 ? 2.090 -5.475 -10.241 1.00 90.62 230 ASN A N 1
ATOM 1730 C CA . ASN A 1 230 ? 2.642 -6.571 -11.040 1.00 90.62 230 ASN A CA 1
ATOM 1731 C C . ASN A 1 230 ? 2.052 -6.579 -12.458 1.00 90.62 230 ASN A C 1
ATOM 1733 O O . ASN A 1 230 ? 0.846 -6.787 -12.602 1.00 90.62 230 ASN A O 1
ATOM 1737 N N . PRO A 1 231 ? 2.877 -6.410 -13.509 1.00 86.00 231 PRO A N 1
ATOM 1738 C CA . PRO A 1 231 ? 2.417 -6.405 -14.896 1.00 86.00 231 PRO A CA 1
ATOM 1739 C C . PRO A 1 231 ? 1.788 -7.731 -15.329 1.00 86.00 231 PRO A C 1
ATOM 1741 O O . PRO A 1 231 ? 0.924 -7.733 -16.204 1.00 86.00 231 PRO A O 1
ATOM 1744 N N . MET A 1 232 ? 2.196 -8.852 -14.722 1.00 83.38 232 MET A N 1
ATOM 1745 C CA . MET A 1 232 ? 1.719 -10.189 -15.087 1.00 83.38 232 MET A CA 1
ATOM 1746 C C . MET A 1 232 ? 0.242 -10.398 -14.737 1.00 83.38 232 MET A C 1
ATOM 1748 O O . MET A 1 232 ? -0.436 -11.183 -15.392 1.00 83.38 232 MET A O 1
ATOM 1752 N N . LEU A 1 233 ? -0.277 -9.668 -13.745 1.00 80.50 233 LEU A N 1
ATOM 1753 C CA . LEU A 1 233 ? -1.669 -9.778 -13.300 1.00 80.50 233 LEU A CA 1
ATOM 1754 C C . LEU A 1 233 ? -2.665 -9.116 -14.268 1.00 80.50 233 LEU A C 1
ATOM 1756 O O . LEU A 1 233 ? -3.862 -9.367 -14.183 1.00 80.50 233 LEU A O 1
ATOM 1760 N N . ASN A 1 234 ? -2.201 -8.272 -15.193 1.00 65.06 234 ASN A N 1
ATOM 1761 C CA . ASN A 1 234 ? -3.068 -7.423 -16.013 1.00 65.06 234 ASN A CA 1
ATOM 1762 C C . ASN A 1 234 ? -3.331 -7.954 -17.435 1.00 65.06 234 ASN A C 1
ATOM 1764 O O . ASN A 1 234 ? -3.896 -7.218 -18.239 1.00 65.06 234 ASN A O 1
ATOM 1768 N N . GLY A 1 235 ? -2.934 -9.191 -17.766 1.00 55.28 235 GLY A N 1
ATOM 1769 C CA . GLY A 1 235 ? -3.299 -9.888 -19.016 1.00 55.28 235 GLY A CA 1
ATOM 1770 C C . GLY A 1 235 ? -2.727 -9.318 -20.329 1.00 55.28 235 GLY A C 1
ATOM 1771 O O . GLY A 1 235 ? -2.627 -10.040 -21.313 1.00 55.28 235 GLY A O 1
ATOM 1772 N N . ASN A 1 236 ? -2.267 -8.065 -20.356 1.00 49.50 236 ASN A N 1
ATOM 1773 C CA . ASN A 1 236 ? -1.702 -7.393 -21.534 1.00 49.50 236 ASN A CA 1
ATOM 1774 C C . ASN A 1 236 ? -0.173 -7.555 -21.636 1.00 49.50 236 ASN A C 1
ATOM 1776 O O . ASN A 1 236 ? 0.550 -6.587 -21.869 1.00 49.50 236 ASN A O 1
ATOM 1780 N N . LEU A 1 237 ? 0.335 -8.783 -21.496 1.00 48.16 237 LEU A N 1
ATOM 1781 C CA . LEU A 1 237 ? 1.771 -9.081 -21.641 1.00 48.16 237 LEU A CA 1
ATOM 1782 C C . LEU A 1 237 ? 2.327 -8.704 -23.034 1.00 48.16 237 LEU A C 1
ATOM 1784 O O . LEU A 1 237 ? 3.506 -8.395 -23.154 1.00 48.16 237 LEU A O 1
ATOM 1788 N N . GLY A 1 238 ? 1.480 -8.658 -24.072 1.00 45.97 238 GLY A N 1
ATOM 1789 C CA . GLY A 1 238 ? 1.868 -8.320 -25.451 1.00 45.97 238 GLY A CA 1
ATOM 1790 C C . GLY A 1 238 ? 1.998 -6.824 -25.776 1.00 45.97 238 GLY A C 1
ATOM 1791 O O . GLY A 1 238 ? 2.400 -6.486 -26.883 1.00 45.97 238 GLY A O 1
ATOM 1792 N N . GLN A 1 239 ? 1.661 -5.920 -24.848 1.00 46.03 239 GLN A N 1
ATOM 1793 C CA . GLN A 1 239 ? 1.781 -4.461 -25.040 1.00 46.03 239 GLN A CA 1
ATOM 1794 C C . GLN A 1 239 ? 2.864 -3.822 -24.162 1.00 46.03 239 GLN A C 1
ATOM 1796 O O . GLN A 1 239 ? 2.923 -2.599 -24.052 1.00 46.03 239 GLN A O 1
ATOM 1801 N N . ILE A 1 240 ? 3.703 -4.630 -23.512 1.00 47.78 240 ILE A N 1
ATOM 1802 C CA . ILE A 1 240 ? 4.761 -4.147 -22.628 1.00 47.78 240 ILE A CA 1
ATOM 1803 C C . ILE A 1 240 ? 6.095 -4.202 -23.384 1.00 47.78 240 ILE A C 1
ATOM 1805 O O . ILE A 1 240 ? 6.609 -5.298 -23.618 1.00 47.78 240 ILE A O 1
ATOM 1809 N N . PRO A 1 241 ? 6.694 -3.056 -23.756 1.00 42.81 241 PRO A N 1
ATOM 1810 C CA . PRO A 1 241 ? 8.030 -3.041 -24.339 1.00 42.81 241 PRO A CA 1
ATOM 1811 C C . PRO A 1 241 ? 9.063 -3.557 -23.327 1.00 42.81 241 PRO A C 1
ATOM 1813 O O . PRO A 1 241 ? 9.141 -3.045 -22.213 1.00 42.81 241 PRO A O 1
ATOM 1816 N N . GLY A 1 242 ? 9.875 -4.544 -23.722 1.00 52.41 242 GLY A N 1
ATOM 1817 C CA . GLY A 1 242 ? 11.088 -4.931 -22.990 1.00 52.41 242 GLY A CA 1
ATOM 1818 C C . GLY A 1 242 ? 10.968 -6.068 -21.969 1.00 52.41 242 GLY A C 1
ATOM 1819 O O . GLY A 1 242 ? 11.897 -6.248 -21.188 1.00 52.41 242 GLY A O 1
ATOM 1820 N N . VAL A 1 243 ? 9.887 -6.858 -21.965 1.00 47.81 243 VAL A N 1
ATOM 1821 C CA . VAL A 1 243 ? 9.836 -8.102 -21.170 1.00 47.81 243 VAL A CA 1
ATOM 1822 C C . VAL A 1 243 ? 10.607 -9.208 -21.909 1.00 47.81 243 VAL A C 1
ATOM 1824 O O . VAL A 1 243 ? 10.210 -9.567 -23.021 1.00 47.81 243 VAL A O 1
ATOM 1827 N N . PRO A 1 244 ? 11.686 -9.781 -21.340 1.00 39.00 244 PRO A N 1
ATOM 1828 C CA . PRO A 1 244 ? 12.362 -10.922 -21.949 1.00 39.00 244 PRO A CA 1
ATOM 1829 C C . PRO A 1 244 ? 11.414 -12.129 -21.972 1.00 39.00 244 PRO A C 1
ATOM 1831 O O . PRO A 1 244 ? 10.939 -12.558 -20.922 1.00 39.00 244 PRO A O 1
ATOM 1834 N N . GLY A 1 245 ? 11.131 -12.662 -23.165 1.00 50.69 245 GLY A N 1
ATOM 1835 C CA . GLY A 1 245 ? 10.322 -13.876 -23.353 1.00 50.69 245 GLY A CA 1
ATOM 1836 C C . GLY A 1 245 ? 9.012 -13.711 -24.132 1.00 50.69 245 GLY A C 1
ATOM 1837 O O . GLY A 1 245 ? 8.304 -14.698 -24.310 1.00 50.69 245 GLY A O 1
ATOM 1838 N N . VAL A 1 246 ? 8.682 -12.514 -24.632 1.00 46.16 246 VAL A N 1
ATOM 1839 C CA . VAL A 1 246 ? 7.533 -12.314 -25.535 1.00 46.16 246 VAL A CA 1
ATOM 1840 C C . VAL A 1 246 ? 8.055 -12.126 -26.967 1.00 46.16 246 VAL A C 1
ATOM 1842 O O . VAL A 1 246 ? 8.826 -11.190 -27.194 1.00 46.16 246 VAL A O 1
ATOM 1845 N N . PRO A 1 247 ? 7.697 -12.987 -27.942 1.00 38.09 247 PRO A N 1
ATOM 1846 C CA . PRO A 1 247 ? 8.053 -12.747 -29.337 1.00 38.09 247 PRO A CA 1
ATOM 1847 C C . PRO A 1 247 ? 7.389 -11.445 -29.819 1.00 38.09 247 PRO A C 1
ATOM 1849 O O . PRO A 1 247 ? 6.263 -11.151 -29.408 1.00 38.09 247 PRO A O 1
ATOM 1852 N N . PRO A 1 248 ? 8.061 -10.639 -30.663 1.00 38.56 248 PRO A N 1
ATOM 1853 C CA . PRO A 1 248 ? 7.499 -9.384 -31.142 1.00 38.56 248 PRO A CA 1
ATOM 1854 C C . PRO A 1 248 ? 6.164 -9.641 -31.846 1.00 38.56 248 PRO A C 1
ATOM 1856 O O . PRO A 1 248 ? 6.051 -10.539 -32.681 1.00 38.56 248 PRO A O 1
ATOM 1859 N N . ALA A 1 249 ? 5.150 -8.845 -31.501 1.00 46.62 249 ALA A N 1
ATOM 1860 C CA . ALA A 1 249 ? 3.879 -8.849 -32.207 1.00 46.62 249 ALA A CA 1
ATOM 1861 C C . ALA A 1 249 ? 4.132 -8.442 -33.665 1.00 46.62 249 ALA A C 1
ATOM 1863 O O . ALA A 1 249 ? 4.498 -7.301 -33.951 1.00 46.62 249 ALA A O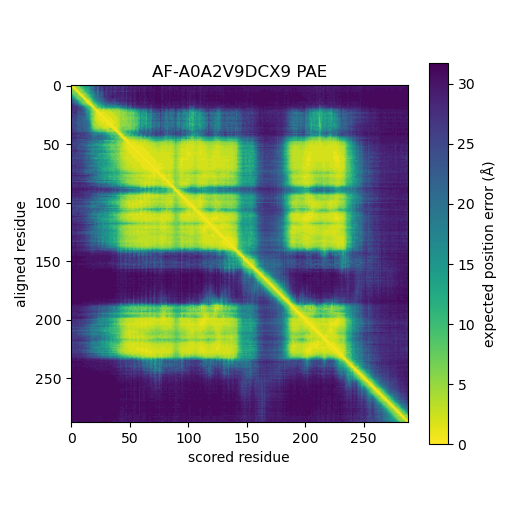 1
ATOM 1864 N N . VAL A 1 250 ? 3.969 -9.395 -34.580 1.00 46.47 250 VAL A N 1
ATOM 1865 C CA . VAL A 1 250 ? 4.015 -9.151 -36.021 1.00 46.47 250 VAL A CA 1
ATOM 1866 C C . VAL A 1 250 ? 2.815 -8.264 -36.383 1.00 46.47 250 VAL A C 1
ATOM 1868 O O . VAL A 1 250 ? 1.683 -8.622 -36.044 1.00 46.47 250 VAL A O 1
ATOM 1871 N N . PRO A 1 251 ? 3.008 -7.105 -37.036 1.00 35.84 251 PRO A N 1
ATOM 1872 C CA . PRO A 1 251 ? 1.894 -6.275 -37.471 1.00 35.84 251 PRO A CA 1
ATOM 1873 C C . PRO A 1 251 ? 1.074 -6.988 -38.550 1.00 35.84 251 PRO A C 1
ATOM 1875 O O . PRO A 1 251 ? 1.612 -7.346 -39.595 1.00 35.84 251 PRO A O 1
ATOM 1878 N N . GLY A 1 252 ? -0.234 -7.131 -38.319 1.00 40.62 252 GLY A N 1
ATOM 1879 C CA . GLY A 1 252 ? -1.198 -7.372 -39.393 1.00 40.62 252 GLY A CA 1
ATOM 1880 C C . GLY A 1 252 ? -2.144 -8.550 -39.205 1.00 40.62 252 GLY A C 1
ATOM 1881 O O . GLY A 1 252 ? -2.132 -9.443 -40.034 1.00 40.62 252 GLY A O 1
ATOM 1882 N N . PHE A 1 253 ? -3.027 -8.507 -38.203 1.00 34.38 253 PHE A N 1
ATOM 1883 C CA . PHE A 1 253 ? -4.337 -9.170 -38.282 1.00 34.38 253 PHE A CA 1
ATOM 1884 C C . PHE A 1 253 ? -5.375 -8.332 -37.514 1.00 34.38 253 PHE A C 1
ATOM 1886 O O . PHE A 1 253 ? -5.141 -8.010 -36.347 1.00 34.38 253 PHE A O 1
ATOM 1893 N N . PRO A 1 254 ? -6.498 -7.923 -38.135 1.00 33.75 254 PRO A N 1
ATOM 1894 C CA . PRO A 1 254 ? -7.532 -7.165 -37.444 1.00 33.75 254 PRO A CA 1
ATOM 1895 C C . PRO A 1 254 ? -8.280 -8.053 -36.444 1.00 33.75 254 PRO A C 1
ATOM 1897 O O . PRO A 1 254 ? -8.838 -9.092 -36.790 1.00 33.75 254 PRO A O 1
ATOM 1900 N N . THR A 1 255 ? -8.309 -7.607 -35.191 1.00 36.25 255 THR A N 1
ATOM 1901 C CA . THR A 1 255 ? -9.137 -8.159 -34.119 1.00 36.25 255 THR A CA 1
ATOM 1902 C C . THR A 1 255 ? -10.609 -7.865 -34.419 1.00 36.25 255 THR A C 1
ATOM 1904 O O . THR A 1 255 ? -11.008 -6.700 -34.473 1.00 36.25 255 THR A O 1
ATOM 1907 N N . THR A 1 256 ? -11.428 -8.895 -34.623 1.00 36.66 256 THR A N 1
ATOM 1908 C CA . THR A 1 256 ? -12.878 -8.756 -34.810 1.00 36.66 256 THR A CA 1
ATOM 1909 C C . THR A 1 256 ? -13.556 -8.371 -33.496 1.00 36.66 256 THR A C 1
ATOM 1911 O O . THR A 1 256 ? -13.464 -9.091 -32.503 1.00 36.66 256 THR A O 1
ATOM 1914 N N . ASN A 1 257 ? -14.244 -7.232 -33.509 1.00 36.22 257 ASN A N 1
ATOM 1915 C CA . ASN A 1 257 ? -15.087 -6.734 -32.426 1.00 36.22 257 ASN A CA 1
ATOM 1916 C C . ASN A 1 257 ? -16.444 -7.487 -32.419 1.00 36.22 257 ASN A C 1
ATOM 1918 O O . ASN A 1 257 ? -16.978 -7.741 -33.502 1.00 36.22 257 ASN A O 1
ATOM 1922 N N . PRO A 1 258 ? -17.040 -7.829 -31.260 1.00 38.59 258 PRO A N 1
ATOM 1923 C CA . PRO A 1 258 ? -18.326 -8.519 -31.195 1.00 38.59 258 PRO A CA 1
ATOM 1924 C C . PRO A 1 258 ? -19.494 -7.521 -31.254 1.00 38.59 258 PRO A C 1
ATOM 1926 O O . PRO A 1 258 ? -19.672 -6.696 -30.360 1.00 38.59 258 PRO A O 1
ATOM 1929 N N . GLY A 1 259 ? -20.309 -7.610 -32.305 1.00 31.83 259 GLY A N 1
ATOM 1930 C CA . GLY A 1 259 ? -21.549 -6.849 -32.457 1.00 31.83 259 GLY A CA 1
ATOM 1931 C C . GLY A 1 259 ? -22.421 -7.465 -33.546 1.00 31.83 259 GLY A C 1
ATOM 1932 O O . GLY A 1 259 ? -22.086 -7.402 -34.723 1.00 31.83 259 GLY A O 1
ATOM 1933 N N . VAL A 1 260 ? -23.516 -8.105 -33.143 1.00 41.03 260 VAL A N 1
ATOM 1934 C CA . VAL A 1 260 ? -24.490 -8.768 -34.024 1.00 41.03 260 VAL A CA 1
ATOM 1935 C C . VAL A 1 260 ? -25.498 -7.737 -34.545 1.00 41.03 260 VAL A C 1
ATOM 1937 O O . VAL A 1 260 ? -26.010 -6.958 -33.739 1.00 41.03 260 VAL A O 1
ATOM 1940 N N . PRO A 1 261 ? -25.879 -7.783 -35.834 1.00 34.84 261 PRO A N 1
ATOM 1941 C CA . PRO A 1 261 ? -27.234 -7.405 -36.225 1.00 34.84 261 PRO A CA 1
ATOM 1942 C C . PRO A 1 261 ? -27.952 -8.533 -36.989 1.00 34.84 261 PRO A C 1
ATOM 1944 O O . PRO A 1 261 ? -27.426 -9.107 -37.941 1.00 34.84 261 PRO A O 1
ATOM 1947 N N . LEU A 1 262 ? -29.184 -8.827 -36.562 1.00 38.44 262 LEU A N 1
ATOM 1948 C CA . LEU A 1 262 ? -30.180 -9.623 -37.292 1.00 38.44 262 LEU A CA 1
ATOM 1949 C C . LEU A 1 262 ? -30.654 -8.874 -38.556 1.00 38.44 262 LEU A C 1
ATOM 1951 O O . LEU A 1 262 ? -30.962 -7.686 -38.448 1.00 38.44 262 LEU A O 1
ATOM 1955 N N . PRO A 1 263 ? -30.872 -9.553 -39.697 1.00 35.53 263 PRO A N 1
ATOM 1956 C CA . PRO A 1 263 ? -31.756 -9.071 -40.755 1.00 35.53 263 PRO A CA 1
ATOM 1957 C C . PRO A 1 263 ? -33.126 -9.773 -40.700 1.00 35.53 263 PRO A C 1
ATOM 1959 O O . PRO A 1 263 ? -33.208 -10.991 -40.566 1.00 35.53 263 PRO A O 1
ATOM 1962 N N . ASN A 1 264 ? -34.205 -9.002 -40.850 1.00 34.25 264 ASN A N 1
ATOM 1963 C CA . ASN A 1 264 ? -35.584 -9.474 -41.060 1.00 34.25 264 ASN A CA 1
ATOM 1964 C C . ASN A 1 264 ? -36.176 -8.728 -42.295 1.00 34.25 264 ASN A C 1
ATOM 1966 O O . ASN A 1 264 ? -35.546 -7.782 -42.767 1.00 34.25 264 ASN A O 1
ATOM 1970 N N . PRO A 1 265 ? -37.372 -9.061 -42.820 1.00 49.78 265 PRO A N 1
ATOM 1971 C CA . PRO A 1 265 ? -37.610 -10.075 -43.858 1.00 49.78 265 PRO A CA 1
ATOM 1972 C C . PRO A 1 265 ? -38.363 -9.507 -45.087 1.00 49.78 265 PRO A C 1
ATOM 1974 O O . PRO A 1 265 ? -39.242 -8.673 -44.910 1.00 49.78 265 PRO A O 1
ATOM 1977 N N . ILE A 1 266 ? -38.138 -9.995 -46.320 1.00 32.09 266 ILE A N 1
ATOM 1978 C CA . ILE A 1 266 ? -39.082 -9.771 -47.444 1.00 32.09 266 ILE A CA 1
ATOM 1979 C C . ILE A 1 266 ? -39.107 -10.989 -48.393 1.00 32.09 266 ILE A C 1
ATOM 1981 O O . ILE A 1 266 ? -38.090 -11.378 -48.955 1.00 32.09 266 ILE A O 1
ATOM 1985 N N . SER A 1 267 ? -40.295 -11.577 -48.567 1.00 39.12 267 SER A N 1
ATOM 1986 C CA . SER A 1 267 ? -40.746 -12.406 -49.713 1.00 39.12 267 SER A CA 1
ATOM 1987 C C . SER A 1 267 ? -41.711 -11.538 -50.560 1.00 39.12 267 SER A C 1
ATOM 1989 O O . SER A 1 267 ? -42.211 -10.576 -49.972 1.00 39.12 267 SER A O 1
ATOM 1991 N N . PRO A 1 268 ? -42.057 -11.809 -51.849 1.00 40.78 268 PRO A N 1
ATOM 1992 C CA . PRO A 1 268 ? -42.215 -13.131 -52.483 1.00 40.78 268 PRO A CA 1
ATOM 1993 C C . PRO A 1 268 ? -41.742 -13.277 -53.961 1.00 40.78 268 PRO A C 1
ATOM 1995 O O . PRO A 1 268 ? -41.449 -12.318 -54.665 1.00 40.78 268 PRO A O 1
ATOM 1998 N N . GLN A 1 269 ? -41.698 -14.535 -54.418 1.00 38.03 269 GLN A N 1
ATOM 1999 C CA . GLN A 1 269 ? -41.450 -15.028 -55.794 1.00 38.03 269 GLN A CA 1
ATOM 2000 C C . GLN A 1 269 ? -42.548 -14.577 -56.801 1.00 38.03 269 GLN A C 1
ATOM 2002 O O . GLN A 1 269 ? -43.642 -14.245 -56.338 1.00 38.03 269 GLN A O 1
ATOM 2007 N N . PRO A 1 270 ? -42.349 -14.626 -58.148 1.00 43.12 270 PRO A N 1
ATOM 2008 C CA . PRO A 1 270 ? -42.493 -15.900 -58.887 1.00 43.12 270 PRO A CA 1
ATOM 2009 C C . PRO A 1 270 ? -41.608 -16.110 -60.156 1.00 43.12 270 PRO A C 1
ATOM 2011 O O . PRO A 1 270 ? -41.450 -15.233 -60.993 1.00 43.12 270 PRO A O 1
ATOM 2014 N N . SER A 1 271 ? -41.127 -17.353 -60.297 1.00 34.28 271 SER A N 1
ATOM 2015 C CA . SER A 1 271 ? -41.208 -18.269 -61.459 1.00 34.28 271 SER A CA 1
ATOM 2016 C C . SER A 1 271 ? -40.639 -17.953 -62.868 1.00 34.28 271 SER A C 1
ATOM 2018 O O . SER A 1 271 ? -41.124 -17.085 -63.579 1.00 34.28 271 SER A O 1
ATOM 2020 N N . ALA A 1 272 ? -39.816 -18.921 -63.316 1.00 34.62 272 ALA A N 1
ATOM 2021 C CA . ALA A 1 272 ? -39.841 -19.640 -64.608 1.00 34.62 272 ALA A CA 1
ATOM 2022 C C . ALA A 1 272 ? -39.010 -19.155 -65.822 1.00 34.62 272 ALA A C 1
ATOM 2024 O O . ALA A 1 272 ? -39.213 -18.073 -66.357 1.00 34.62 272 ALA A O 1
ATOM 2025 N N . GLY A 1 273 ? -38.188 -20.084 -66.345 1.00 33.50 273 GLY A N 1
A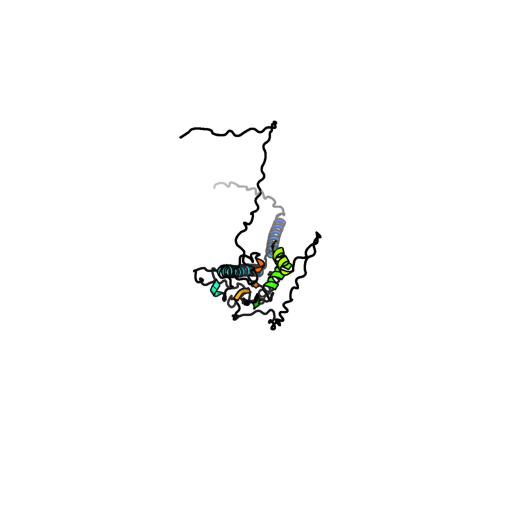TOM 2026 C CA . GLY A 1 273 ? -37.797 -20.170 -67.763 1.00 33.50 273 GLY A CA 1
ATOM 2027 C C . GLY A 1 273 ? -36.324 -20.542 -68.031 1.00 33.50 273 GLY A C 1
ATOM 2028 O O . GLY A 1 273 ? -35.452 -19.746 -67.694 1.00 33.50 273 GLY A O 1
ATOM 2029 N N . PRO A 1 274 ? -36.010 -21.705 -68.647 1.00 45.56 274 PRO A N 1
ATOM 2030 C CA . PRO A 1 274 ? -34.649 -22.072 -69.058 1.00 45.56 274 PRO A CA 1
ATOM 2031 C C . PRO A 1 274 ? -34.367 -21.879 -70.574 1.00 45.56 274 PRO A C 1
ATOM 2033 O O . PRO A 1 274 ? -35.258 -22.090 -71.392 1.00 45.56 274 PRO A O 1
ATOM 2036 N N . GLN A 1 275 ? -33.079 -21.636 -70.905 1.00 37.75 275 GLN A N 1
ATOM 2037 C CA . GLN A 1 275 ? -32.383 -21.735 -72.225 1.00 37.75 275 GLN A CA 1
ATOM 2038 C C . GLN A 1 275 ? -32.565 -20.587 -73.258 1.00 37.75 275 GLN A C 1
ATOM 2040 O O . GLN A 1 275 ? -33.507 -19.815 -73.111 1.00 37.75 275 GLN A O 1
ATOM 2045 N N . PRO A 1 276 ? -31.774 -20.490 -74.369 1.00 46.66 276 PRO A N 1
ATOM 2046 C CA . PRO A 1 276 ? -30.447 -21.047 -74.741 1.00 46.66 276 PRO A CA 1
ATOM 2047 C C . PRO A 1 276 ? -29.453 -20.002 -75.357 1.00 46.66 276 PRO A C 1
ATOM 2049 O O . PRO A 1 276 ? -29.767 -18.832 -75.540 1.00 46.66 276 PRO A O 1
ATOM 2052 N N . GLN A 1 277 ? -28.239 -20.465 -75.700 1.00 44.84 277 GLN A N 1
ATOM 2053 C CA . GLN A 1 277 ? -27.147 -19.779 -76.428 1.00 44.84 277 GLN A CA 1
ATOM 2054 C C . GLN A 1 277 ? -27.550 -19.124 -77.769 1.00 44.84 277 GLN A C 1
ATOM 2056 O O . GLN A 1 277 ? -28.384 -19.698 -78.461 1.00 44.84 277 GLN A O 1
ATOM 2061 N N . LEU A 1 278 ? -26.843 -18.060 -78.213 1.00 37.53 278 LEU A N 1
ATOM 2062 C CA . LEU A 1 278 ? -26.451 -17.843 -79.629 1.00 37.53 278 LEU A CA 1
ATOM 2063 C C . LEU A 1 278 ? -25.511 -16.628 -79.864 1.00 37.53 278 LEU A C 1
ATOM 2065 O O . LEU A 1 278 ? -25.844 -15.495 -79.543 1.00 37.53 278 LEU A O 1
ATOM 2069 N N . ARG A 1 279 ? -24.379 -16.928 -80.524 1.00 38.66 279 ARG A N 1
ATOM 2070 C CA . ARG A 1 279 ? -23.666 -16.187 -81.596 1.00 38.66 279 ARG A CA 1
ATOM 2071 C C . ARG A 1 279 ? -23.231 -14.717 -81.410 1.00 38.66 279 ARG A C 1
ATOM 2073 O O . ARG A 1 279 ? -24.020 -13.786 -81.493 1.00 38.66 279 ARG A O 1
ATOM 2080 N N . THR A 1 280 ? -21.912 -14.524 -81.404 1.00 54.47 280 THR A N 1
ATOM 2081 C CA . THR A 1 280 ? -21.199 -13.317 -81.862 1.00 54.47 280 THR A CA 1
ATOM 2082 C C . THR A 1 280 ? -21.323 -13.118 -83.384 1.00 54.47 280 THR A C 1
ATOM 2084 O O . THR A 1 280 ? -21.248 -14.105 -84.122 1.00 54.47 280 THR A O 1
ATOM 2087 N N . PRO A 1 281 ? -21.403 -11.867 -83.878 1.00 54.94 281 PRO A N 1
ATOM 2088 C CA . PRO A 1 281 ? -21.064 -11.529 -85.258 1.00 54.94 281 PRO A CA 1
ATOM 2089 C C . PRO A 1 281 ? -19.764 -10.702 -85.380 1.00 54.94 281 PRO A C 1
ATOM 2091 O O . PRO A 1 281 ? -19.440 -9.876 -84.528 1.00 54.94 281 PRO A O 1
ATOM 2094 N N . GLN A 1 282 ? -19.030 -10.974 -86.465 1.00 46.22 282 GLN A N 1
ATOM 2095 C CA . GLN A 1 282 ? -17.841 -10.275 -86.981 1.00 46.22 282 GLN A CA 1
ATOM 2096 C C . GLN A 1 282 ? -18.138 -8.829 -87.428 1.00 46.22 282 GLN A C 1
ATOM 2098 O O . GLN A 1 282 ? -19.279 -8.532 -87.782 1.00 46.22 282 GLN A O 1
ATOM 2103 N N . PRO A 1 283 ? -17.102 -7.981 -87.581 1.00 59.50 283 PRO A N 1
ATOM 2104 C CA . PRO A 1 283 ? -17.124 -6.862 -88.514 1.00 59.50 283 PRO A CA 1
ATOM 2105 C C . PRO A 1 283 ? -16.224 -7.115 -89.745 1.00 59.50 283 PRO A C 1
ATOM 2107 O O . PRO A 1 283 ? -15.021 -7.330 -89.630 1.00 59.50 283 PRO A O 1
ATOM 2110 N N . GLU A 1 284 ? -16.832 -7.030 -90.923 1.00 45.19 284 GLU A N 1
ATOM 2111 C CA . GLU A 1 284 ? -16.252 -6.924 -92.274 1.00 45.19 284 GLU A CA 1
ATOM 2112 C C . GLU A 1 284 ? -16.931 -5.672 -92.888 1.00 45.19 284 GLU A C 1
ATOM 2114 O O . GLU A 1 284 ? -18.104 -5.440 -92.602 1.00 45.19 284 GLU A O 1
ATOM 2119 N N . THR A 1 285 ? -16.358 -4.739 -93.657 1.00 52.31 285 THR A N 1
ATOM 2120 C CA . THR A 1 285 ? -15.158 -4.628 -94.507 1.00 52.31 285 THR A CA 1
ATOM 2121 C C . THR A 1 285 ? -15.029 -3.132 -94.886 1.00 52.31 285 THR A C 1
ATOM 2123 O O . THR A 1 285 ? -16.059 -2.462 -94.967 1.00 52.31 285 THR A O 1
ATOM 2126 N N . ARG A 1 286 ? -13.829 -2.612 -95.220 1.00 45.22 286 ARG A N 1
ATOM 2127 C CA . ARG A 1 286 ? -13.581 -1.722 -96.396 1.00 45.22 286 ARG A CA 1
ATOM 2128 C C . ARG A 1 286 ? -12.120 -1.239 -96.482 1.00 45.22 286 ARG A C 1
ATOM 2130 O O . ARG A 1 286 ? -11.707 -0.345 -95.758 1.00 45.22 286 ARG A O 1
ATOM 2137 N N . LEU A 1 287 ? -11.401 -1.855 -97.422 1.00 48.22 287 LEU A N 1
ATOM 2138 C CA . LEU A 1 287 ? -10.473 -1.294 -98.423 1.00 48.22 287 LEU A CA 1
ATOM 2139 C C . LEU A 1 287 ? -9.896 0.125 -98.210 1.00 48.22 287 LEU A C 1
ATOM 2141 O O . LEU A 1 287 ? -10.616 1.112 -98.369 1.00 48.22 287 LEU A O 1
ATOM 2145 N N . GLN A 1 288 ? -8.568 0.186 -98.071 1.00 48.25 288 GLN A N 1
ATOM 2146 C CA . GLN A 1 288 ? -7.642 0.795 -99.042 1.00 48.25 288 GLN A CA 1
ATOM 2147 C C . GLN A 1 288 ? -6.429 -0.124 -99.200 1.00 48.25 288 GLN A C 1
ATOM 2149 O O . GLN A 1 288 ? -6.082 -0.785 -98.195 1.00 48.25 288 GLN A O 1
#

Sequence (288 aa):
MSRFDKYSRTSTGAPIGGESGYAVLLAIFLVATLLLVTAVATPNVLTQGRRQKEQEMVWRGNQYVRGVSLFFRKNGRYPQSLEQLTKPSADNVHFLRKAYAEPMNTADGSWRLIYVSPSGQLIGSVHYRTLQEMAVAFAMTGQLGGGASGVAAQLFGQPTAMAAPSQPSQSQSSQGISSSAQPTAVGGLQAVDGPVFGGSVIGVASKVKQASVRVYQGGTTYFEWEFIWNPMLNGNLGQIPGVPGVPPAVPGFPTTNPGVPLPNPISPQPSAGPQPQLRTPQPETRLQ

Radius of gyration: 40.2 Å; Cα contacts (8 Å, |Δi|>4): 270; chains: 1; bounding box: 98×94×152 Å

Solvent-accessible surface area (backbone atoms only — not comparable to full-atom values): 18820 Å² total; per-residue (Å²): 143,83,84,89,79,86,80,86,78,81,81,81,77,76,84,82,67,91,64,66,65,59,57,51,51,50,50,53,49,51,52,52,49,53,53,54,60,58,66,73,67,66,74,62,62,73,56,56,56,47,54,51,41,50,53,48,39,53,54,50,37,48,48,52,23,50,13,46,52,52,44,24,73,73,66,52,43,64,44,72,46,72,60,64,30,47,40,62,37,100,82,70,50,56,45,30,98,61,89,73,64,38,73,80,42,83,84,81,19,61,64,26,54,24,26,30,36,95,87,42,37,37,44,27,32,73,87,40,61,28,57,65,57,46,43,50,53,42,46,74,68,60,78,45,82,89,55,34,63,57,58,49,41,73,71,69,57,69,81,79,78,86,86,85,92,88,85,91,81,84,91,76,86,78,77,79,81,80,75,84,69,72,79,71,82,72,76,69,74,40,74,43,90,71,91,57,88,82,29,23,39,39,26,41,24,41,74,41,86,44,77,43,98,60,74,44,98,85,18,54,30,38,43,54,34,69,29,68,52,60,73,79,74,67,75,56,69,90,78,53,65,83,59,91,87,63,79,79,83,76,90,84,76,88,82,83,78,93,78,89,79,89,86,85,86,86,85,83,87,85,86,90,87,86,90,84,90,84,83,89,82,88,91,86,85,84,90,132

Mean predicted aligned error: 19.19 Å